Protein AF-A0A7X8UPA0-F1 (afdb_monomer_lite)

Radius of gyration: 20.22 Å; chains: 1; bounding box: 46×46×55 Å

Foldseek 3Di:
DDDPFAFFAQQFPLCVLFNLQAAAPPDAVVLLVQAVLFLVLQWDDDPQATFGFFGSDPPGDTWLLLRLLSLSVDSHSPDDPVNVVVLVCLVRVVVVLCVQADPLQQWGHIPADQDQPDQLTHNQDSGNPRSCVSCVSNVHDDGGHAAAPVSVVVRNNADDPPDDLVVLLCVSPVPFLLSSLQSLLNNLLVCCSHHVDLDDPVNVVSVVSQCVQADPQQLFHRDDPALLSSLLSRQPRPVRSRASNSRGDDDLVSLVSNQVSLLVQQDPQLAGPLNFLSSLLSSLQSLLRSCVVHVPPLVVSLVSLLSNLVSQLAPFADPNAAGATNDPPCPDDDGDHGSSSVSSSSSSVSSSVSSPRDHDNDDD

Sequence (364 aa):
MTCPWTPAPRGGFLQAICPQLEPLTGLDEGFRQWALRFLEDCYVSNKQEATFRESPAAGAPSDARTLYCGLRMLAQLGDSELFRRVKADRAKIGRKINSFYNPQLEVYQGNDNHQPDSMGKWHLHDGYLYLPRALKILDLPSKPIAKGLDKLPRFPWALKKGGSIPAWVKRCTAGNPRSGVKEITQYLALYRMLGGKMWDDHIEKIFGQLIALRDPETGFIGRHDDPGWAMRGHRNNILVITLYEMGIQEPVDEQLKVINSTLALQRPDGLYHDGSMCANMDAIQLLAECTVQTGYLRHDIRKSIERALAAIVEHLAVPAGGVHYEHPSASSGQPETLVTGLGFMMESIRFGKCIGASFTFKRH

Structure (mmCIF, N/CA/C/O backbone):
data_AF-A0A7X8UPA0-F1
#
_entry.id   AF-A0A7X8UPA0-F1
#
loop_
_atom_site.group_PDB
_atom_site.id
_atom_site.type_symbol
_atom_site.label_atom_id
_atom_site.label_alt_id
_atom_site.label_comp_id
_atom_site.label_asym_id
_atom_site.label_entity_id
_atom_site.label_seq_id
_atom_site.pdbx_PDB_ins_code
_atom_site.Cartn_x
_atom_site.Cartn_y
_atom_site.Cartn_z
_atom_site.occupancy
_atom_site.B_iso_or_equiv
_atom_site.auth_seq_id
_atom_site.auth_comp_id
_atom_site.auth_asym_id
_atom_site.auth_atom_id
_atom_site.pdbx_PDB_model_num
ATOM 1 N N . MET A 1 1 ? 5.633 6.014 -28.535 1.00 49.09 1 MET A N 1
ATOM 2 C CA . MET A 1 1 ? 5.215 4.603 -28.417 1.00 49.09 1 MET A CA 1
ATOM 3 C C . MET A 1 1 ? 4.087 4.525 -27.407 1.00 49.09 1 MET A C 1
ATOM 5 O O . MET A 1 1 ? 4.199 5.139 -26.353 1.00 49.09 1 MET A O 1
ATOM 9 N N . THR A 1 2 ? 2.984 3.870 -27.760 1.00 58.88 2 THR A N 1
ATOM 10 C CA . THR A 1 2 ? 1.854 3.591 -26.862 1.00 58.88 2 THR A CA 1
ATOM 11 C C . THR A 1 2 ? 2.160 2.329 -26.056 1.00 58.88 2 THR A C 1
ATOM 13 O O . THR A 1 2 ? 2.698 1.377 -26.614 1.00 58.88 2 THR A O 1
ATOM 16 N N . CYS A 1 3 ? 1.860 2.322 -24.755 1.00 62.75 3 CYS A N 1
ATOM 17 C CA . CYS A 1 3 ? 2.058 1.140 -23.913 1.00 62.75 3 CYS A CA 1
ATOM 18 C C . CYS A 1 3 ? 1.178 -0.016 -24.436 1.00 62.75 3 CYS A C 1
ATOM 20 O O . CYS A 1 3 ? -0.019 0.206 -24.620 1.00 62.75 3 CYS A O 1
ATOM 22 N N . PRO A 1 4 ? 1.724 -1.222 -24.681 1.00 70.12 4 PRO A N 1
ATOM 23 C CA . PRO A 1 4 ? 0.957 -2.348 -25.225 1.00 70.12 4 PRO A CA 1
ATOM 24 C C . PRO A 1 4 ? 0.082 -3.058 -24.176 1.00 70.12 4 PRO A C 1
ATOM 26 O O . PRO A 1 4 ? -0.545 -4.068 -24.480 1.00 70.12 4 PRO A O 1
ATOM 29 N N . TRP A 1 5 ? 0.056 -2.561 -22.937 1.00 82.94 5 TRP A N 1
ATOM 30 C CA . TRP A 1 5 ? -0.678 -3.159 -21.826 1.00 82.94 5 TRP A CA 1
ATOM 31 C C . TRP A 1 5 ? -2.049 -2.521 -21.666 1.00 82.94 5 TRP A C 1
ATOM 33 O O . TRP A 1 5 ? -2.241 -1.341 -21.964 1.00 82.94 5 TRP A O 1
ATOM 43 N N . THR A 1 6 ? -2.995 -3.307 -21.156 1.00 87.75 6 THR A N 1
ATOM 44 C CA . THR A 1 6 ? -4.351 -2.824 -20.904 1.00 87.75 6 THR A CA 1
ATOM 45 C C . THR A 1 6 ? -4.305 -1.658 -19.910 1.00 87.75 6 THR A C 1
ATOM 47 O O . THR A 1 6 ? -3.730 -1.817 -18.826 1.00 87.75 6 THR A O 1
ATOM 50 N N . PRO A 1 7 ? -4.877 -0.489 -20.252 1.00 90.69 7 PRO A N 1
ATOM 51 C CA . PRO A 1 7 ? -4.899 0.659 -19.357 1.00 90.69 7 PRO A CA 1
ATOM 52 C C . PRO A 1 7 ? -5.692 0.384 -18.077 1.00 90.69 7 PRO A C 1
ATOM 54 O O . PRO A 1 7 ? -6.712 -0.302 -18.102 1.00 90.69 7 PRO A O 1
ATOM 57 N N . ALA A 1 8 ? -5.258 0.993 -16.978 1.00 91.50 8 ALA A N 1
ATOM 58 C CA . ALA A 1 8 ? -5.948 0.989 -15.694 1.00 91.50 8 ALA A CA 1
ATOM 59 C C . ALA A 1 8 ? -5.860 2.376 -15.030 1.00 91.50 8 ALA A C 1
ATOM 61 O O . ALA A 1 8 ? -4.939 3.149 -15.327 1.00 91.50 8 ALA A O 1
ATOM 62 N N . PRO A 1 9 ? -6.780 2.726 -14.111 1.00 92.38 9 PRO A N 1
ATOM 63 C CA . PRO A 1 9 ? -6.659 3.950 -13.329 1.00 92.38 9 PRO A CA 1
ATOM 64 C C . PRO A 1 9 ? -5.335 3.985 -12.559 1.00 92.38 9 PRO A C 1
ATOM 66 O O . PRO A 1 9 ? -4.921 2.989 -11.959 1.00 92.38 9 PRO A O 1
ATOM 69 N N . ARG A 1 10 ? -4.673 5.148 -12.526 1.00 89.06 10 ARG A N 1
ATOM 70 C CA . ARG A 1 10 ? -3.486 5.312 -11.678 1.00 89.06 10 ARG A CA 1
ATOM 71 C C . ARG A 1 10 ? -3.863 5.127 -10.212 1.00 89.06 10 ARG A C 1
ATOM 73 O O . ARG A 1 10 ? -4.814 5.741 -9.735 1.00 89.06 10 ARG A O 1
ATOM 80 N N . GLY A 1 11 ? -3.094 4.308 -9.502 1.00 88.50 11 GLY A N 1
ATOM 81 C CA . GLY A 1 11 ? -3.413 3.910 -8.128 1.00 88.50 11 GLY A CA 1
ATOM 82 C C . GLY A 1 11 ? -4.385 2.727 -8.009 1.00 88.50 11 GLY A C 1
ATOM 83 O O . GLY A 1 11 ? -4.675 2.331 -6.883 1.00 88.50 11 GLY A O 1
ATOM 84 N N . GLY A 1 12 ? -4.859 2.164 -9.128 1.00 93.88 12 GLY A N 1
ATOM 85 C CA . GLY A 1 12 ? -5.739 0.992 -9.162 1.00 93.88 12 GLY A CA 1
ATOM 86 C C . GLY A 1 12 ? -7.229 1.310 -9.212 1.00 93.88 12 GLY A C 1
ATOM 87 O O . GLY A 1 12 ? -7.669 2.422 -8.904 1.00 93.88 12 GLY A O 1
ATOM 88 N N . PHE A 1 13 ? -8.031 0.309 -9.569 1.00 95.50 13 PHE A N 1
ATOM 89 C CA . PHE A 1 13 ? -9.485 0.434 -9.635 1.00 95.50 13 PHE A CA 1
ATOM 90 C C . PHE A 1 13 ? -10.098 0.652 -8.252 1.00 95.50 13 PHE A C 1
ATOM 92 O O . PHE A 1 13 ? -11.015 1.461 -8.115 1.00 95.50 13 PHE A O 1
ATOM 99 N N . LEU A 1 14 ? -9.560 0.018 -7.204 1.00 95.75 14 LEU A N 1
ATOM 100 C CA . LEU A 1 14 ? -10.053 0.234 -5.839 1.00 95.75 14 LEU A CA 1
ATOM 101 C C . LEU A 1 14 ? -9.873 1.691 -5.385 1.00 95.75 14 LEU A C 1
ATOM 103 O O . LEU A 1 14 ? -10.710 2.216 -4.655 1.00 95.75 14 LEU A O 1
ATOM 107 N N . GLN A 1 15 ? -8.804 2.365 -5.822 1.00 94.38 15 GLN A N 1
ATOM 108 C CA . GLN A 1 15 ? -8.584 3.788 -5.546 1.00 94.38 15 GLN A CA 1
ATOM 109 C C . GLN A 1 15 ? -9.548 4.692 -6.329 1.00 94.38 15 GLN A C 1
ATOM 111 O O . GLN A 1 15 ? -9.879 5.770 -5.840 1.00 94.38 15 GLN A O 1
ATOM 116 N N . ALA A 1 16 ? -9.996 4.272 -7.515 1.00 94.31 16 ALA A N 1
ATOM 117 C CA . ALA A 1 16 ? -10.992 4.995 -8.303 1.00 94.31 16 ALA A CA 1
ATOM 118 C C . ALA A 1 16 ? -12.421 4.823 -7.753 1.00 94.31 16 ALA A C 1
ATOM 120 O O . ALA A 1 16 ? -13.214 5.755 -7.826 1.00 94.31 16 ALA A O 1
ATOM 121 N N . ILE A 1 17 ? -12.741 3.650 -7.193 1.00 94.69 17 ILE A N 1
ATOM 122 C CA . ILE A 1 17 ? -14.067 3.333 -6.634 1.00 94.69 17 ILE A CA 1
ATOM 123 C C . ILE A 1 17 ? -14.238 3.909 -5.228 1.00 94.69 17 ILE A C 1
ATOM 125 O O . ILE A 1 17 ? -15.267 4.503 -4.919 1.00 94.69 17 ILE A O 1
ATOM 129 N N . CYS A 1 18 ? -13.247 3.706 -4.360 1.00 93.25 18 CYS A N 1
ATOM 130 C CA . CYS A 1 18 ? -13.292 4.154 -2.975 1.00 93.25 18 CYS A CA 1
ATOM 131 C C . CYS A 1 18 ? -11.968 4.838 -2.624 1.00 93.25 18 CYS A C 1
ATOM 133 O O . CYS A 1 18 ? -11.037 4.174 -2.149 1.00 93.25 18 CYS A O 1
ATOM 135 N N . PRO A 1 19 ? -11.838 6.148 -2.892 1.00 92.75 19 PRO A N 1
ATOM 136 C CA . PRO A 1 19 ? -10.576 6.849 -2.741 1.00 92.75 19 PRO A CA 1
ATOM 137 C C . PRO A 1 19 ? -10.033 6.796 -1.314 1.00 92.75 19 PRO A C 1
ATOM 139 O O . PRO A 1 19 ? -10.717 7.101 -0.344 1.00 92.75 19 PRO A O 1
ATOM 142 N N . GLN A 1 20 ? -8.750 6.460 -1.177 1.00 90.38 20 GLN A N 1
ATOM 143 C CA . GLN A 1 20 ? -8.106 6.306 0.128 1.00 90.38 20 GLN A CA 1
ATOM 144 C C . GLN A 1 20 ? -8.124 7.569 1.013 1.00 90.38 20 GLN A C 1
ATOM 146 O O . GLN A 1 20 ? -8.019 7.448 2.232 1.00 90.38 20 GLN A O 1
ATOM 151 N N . LEU A 1 21 ? -8.200 8.763 0.417 1.00 91.25 21 LEU A N 1
ATOM 152 C CA . LEU A 1 21 ? -8.125 10.049 1.124 1.00 91.25 21 LEU A CA 1
ATOM 153 C C . LEU A 1 21 ? -9.499 10.694 1.351 1.00 91.25 21 LEU A C 1
ATOM 155 O O . LEU A 1 21 ? -9.566 11.877 1.673 1.00 91.25 21 LEU A O 1
ATOM 159 N N . GLU A 1 22 ? -10.573 9.933 1.160 1.00 91.00 22 GLU A N 1
ATOM 160 C CA . GLU A 1 22 ? -11.947 10.381 1.363 1.00 91.00 22 GLU A CA 1
ATOM 161 C C . GLU A 1 22 ? -12.602 9.624 2.528 1.00 91.00 22 GLU A C 1
ATOM 163 O O . GLU A 1 22 ? -12.173 8.509 2.854 1.00 91.00 22 GLU A O 1
ATOM 168 N N . PRO A 1 23 ? -13.638 10.206 3.165 1.00 94.38 23 PRO A N 1
ATOM 169 C CA . PRO A 1 23 ? -14.381 9.529 4.217 1.00 94.38 23 PRO A CA 1
ATOM 170 C C . PRO A 1 23 ? -14.976 8.206 3.732 1.00 94.38 23 PRO A C 1
ATOM 172 O O . PRO A 1 23 ? -15.659 8.141 2.709 1.00 94.38 23 PRO A O 1
ATOM 175 N N . LEU A 1 24 ? -14.767 7.146 4.506 1.00 93.00 24 LEU A N 1
ATOM 176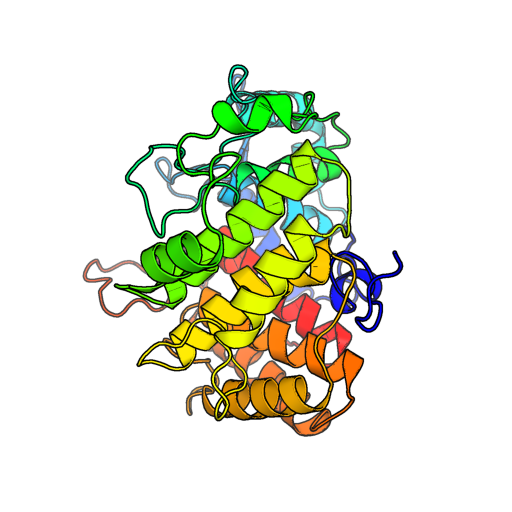 C CA . LEU A 1 24 ? -15.311 5.830 4.219 1.00 93.00 24 LEU A CA 1
ATOM 177 C C . LEU A 1 24 ? -16.759 5.757 4.717 1.00 93.00 24 LEU A C 1
ATOM 179 O O . LEU A 1 24 ? -17.026 5.619 5.912 1.00 93.00 24 LEU A O 1
ATOM 183 N N . THR A 1 25 ? -17.711 5.842 3.792 1.00 88.56 25 THR A N 1
ATOM 184 C CA . THR A 1 25 ? -19.148 5.851 4.105 1.00 88.56 25 THR A CA 1
ATOM 185 C C . THR A 1 25 ? -19.629 4.504 4.647 1.00 88.56 25 THR A C 1
ATOM 187 O O . THR A 1 25 ? -19.085 3.451 4.310 1.00 88.56 25 THR A O 1
ATOM 190 N N . GLY A 1 26 ? -20.645 4.515 5.519 1.00 85.75 26 GLY A N 1
ATOM 191 C CA . GLY A 1 26 ? -21.249 3.296 6.077 1.00 85.75 26 GLY A CA 1
ATOM 192 C C . GLY A 1 26 ? -20.287 2.459 6.926 1.00 85.75 26 GLY A C 1
ATOM 193 O O . GLY A 1 26 ? -20.286 1.232 6.839 1.00 85.75 26 GLY A O 1
ATOM 194 N N . LEU A 1 27 ? -19.345 3.090 7.631 1.00 89.88 27 LEU A N 1
ATOM 195 C CA . LEU A 1 27 ? -18.568 2.413 8.671 1.00 89.88 27 LEU A CA 1
ATOM 196 C C . LEU A 1 27 ? -19.460 2.126 9.884 1.00 89.88 27 LEU A C 1
ATOM 198 O O . LEU A 1 27 ? -20.324 2.932 10.216 1.00 89.88 27 LEU A O 1
ATOM 202 N N . ASP A 1 28 ? -19.227 0.988 10.536 1.00 91.75 28 ASP A N 1
ATOM 203 C CA . ASP A 1 28 ? -19.848 0.672 11.820 1.00 91.75 28 ASP A CA 1
ATOM 204 C C . ASP A 1 28 ? -19.473 1.745 12.858 1.00 91.75 28 ASP A C 1
ATOM 206 O O . ASP A 1 28 ? -18.294 2.078 13.018 1.00 91.75 28 ASP A O 1
ATOM 210 N N . GLU A 1 29 ? -20.465 2.319 13.542 1.00 91.38 29 GLU A N 1
ATOM 211 C CA . GLU A 1 29 ? -20.227 3.429 14.473 1.00 91.38 29 GLU A CA 1
ATOM 212 C C . GLU A 1 29 ? -19.440 2.970 15.711 1.00 91.38 29 GLU A C 1
ATOM 214 O O . GLU A 1 29 ? -18.589 3.706 16.210 1.00 91.38 29 GLU A O 1
ATOM 219 N N . GLY A 1 30 ? -19.638 1.728 16.164 1.00 92.50 30 GLY A N 1
ATOM 220 C CA . GLY A 1 30 ? -18.851 1.135 17.244 1.00 92.50 30 GLY A CA 1
ATOM 221 C C . GLY A 1 30 ? -17.372 1.035 16.873 1.00 92.50 30 GLY A C 1
ATOM 222 O O . GLY A 1 30 ? -16.510 1.451 17.653 1.00 92.50 30 GLY A O 1
ATOM 223 N N . PHE A 1 31 ? -17.075 0.572 15.655 1.00 93.38 31 PHE A N 1
ATOM 224 C CA . PHE A 1 31 ? -15.716 0.572 15.108 1.00 93.38 31 PHE A CA 1
ATOM 225 C C . PHE A 1 31 ? -15.140 1.983 15.002 1.00 93.38 31 PHE A C 1
ATOM 227 O O . PHE A 1 31 ? -14.008 2.217 15.421 1.00 93.38 31 PHE A O 1
ATOM 234 N N . ARG A 1 32 ? -15.913 2.935 14.464 1.00 93.94 32 ARG A N 1
ATOM 235 C CA . ARG A 1 32 ? -15.473 4.324 14.285 1.00 93.94 32 ARG A CA 1
ATOM 236 C C . ARG A 1 32 ? -15.065 4.953 15.615 1.00 93.94 32 ARG A C 1
ATOM 238 O O . ARG A 1 32 ? -13.978 5.520 15.713 1.00 93.94 32 ARG A O 1
ATOM 245 N N . GLN A 1 33 ? -15.898 4.813 16.644 1.00 93.31 33 GLN A N 1
ATOM 246 C CA . GLN A 1 33 ? -15.614 5.326 17.985 1.00 93.31 33 GLN A CA 1
ATOM 247 C C . GLN A 1 33 ? -14.419 4.618 18.629 1.00 93.31 33 GLN A C 1
ATOM 249 O O . GLN A 1 33 ? -13.596 5.254 19.285 1.00 93.31 33 GLN A O 1
ATOM 254 N N . TRP A 1 34 ? -14.294 3.305 18.425 1.00 93.25 34 TRP A N 1
ATOM 255 C CA . TRP A 1 34 ? -13.149 2.537 18.905 1.00 93.25 34 TRP A CA 1
ATOM 256 C C . TRP A 1 34 ? -11.829 2.990 18.258 1.00 93.25 34 TRP A C 1
ATOM 258 O O . TRP A 1 34 ? -10.853 3.232 18.968 1.00 93.25 34 TRP A O 1
ATOM 268 N N . ALA A 1 35 ? -11.817 3.190 16.940 1.00 95.19 35 ALA A N 1
ATOM 269 C CA . ALA A 1 35 ? -10.656 3.678 16.203 1.00 95.19 35 ALA A CA 1
ATOM 270 C C . ALA A 1 35 ? -10.276 5.116 16.600 1.00 95.19 35 ALA A C 1
ATOM 272 O O . ALA A 1 35 ? -9.100 5.398 16.821 1.00 95.19 35 ALA A O 1
ATOM 273 N N . LEU A 1 36 ? -11.257 6.019 16.731 1.00 95.94 36 LEU A N 1
ATOM 274 C CA . LEU A 1 36 ? -11.014 7.411 17.124 1.00 95.94 36 LEU A CA 1
ATOM 275 C C . LEU A 1 36 ? -10.400 7.522 18.521 1.00 95.94 36 LEU A C 1
ATOM 277 O O . LEU A 1 36 ? -9.437 8.264 18.680 1.00 95.94 36 LEU A O 1
ATOM 281 N N . ARG A 1 37 ? -10.904 6.768 19.508 1.00 95.12 37 ARG A N 1
ATOM 282 C CA . ARG A 1 37 ? -10.319 6.750 20.861 1.00 95.12 37 ARG A CA 1
ATOM 283 C C . ARG A 1 37 ? -8.865 6.294 20.846 1.00 95.12 37 ARG A C 1
ATOM 285 O O . ARG A 1 37 ? -8.016 6.936 21.444 1.00 95.12 37 ARG A O 1
ATOM 292 N N . PHE A 1 38 ? -8.559 5.238 20.099 1.00 95.38 38 PHE A N 1
ATOM 293 C CA . PHE A 1 38 ? -7.180 4.774 19.990 1.00 95.38 38 PHE A CA 1
ATOM 294 C C . PHE A 1 38 ? -6.252 5.819 19.354 1.00 95.38 38 PHE A C 1
ATOM 296 O O . PHE A 1 38 ? -5.133 6.036 19.817 1.00 95.38 38 PHE A O 1
ATOM 303 N N . LEU A 1 39 ? -6.716 6.483 18.291 1.00 96.25 39 LEU A N 1
ATOM 304 C CA . LEU A 1 39 ? -5.957 7.549 17.639 1.00 96.25 39 LEU A CA 1
ATOM 305 C C . LEU A 1 39 ? -5.772 8.767 18.543 1.00 96.25 39 LEU A C 1
ATOM 307 O O . LEU A 1 39 ? -4.718 9.393 18.471 1.00 96.25 39 LEU A O 1
ATOM 311 N N . GLU A 1 40 ? -6.759 9.085 19.381 1.00 96.44 40 GLU A N 1
ATOM 312 C CA . GLU A 1 40 ? -6.680 10.134 20.400 1.00 96.44 40 GLU A CA 1
ATOM 313 C C . GLU A 1 40 ? -5.533 9.850 21.376 1.00 96.44 40 GLU A C 1
ATOM 315 O O . GLU A 1 40 ? -4.659 10.694 21.553 1.00 96.44 40 GLU A O 1
ATOM 320 N N . ASP A 1 41 ? -5.469 8.630 21.915 1.00 94.88 41 ASP A N 1
ATOM 321 C CA . ASP A 1 41 ? -4.431 8.216 22.869 1.00 94.88 41 ASP A CA 1
ATOM 322 C C . ASP A 1 41 ? -3.023 8.184 22.239 1.00 94.88 41 ASP A C 1
ATOM 324 O O . ASP A 1 41 ? -1.998 8.409 22.899 1.00 94.88 41 ASP A O 1
ATOM 328 N N . CYS A 1 42 ? -2.953 7.911 20.935 1.00 95.44 42 CYS A N 1
ATOM 329 C CA . CYS A 1 42 ? -1.704 7.888 20.176 1.00 95.44 42 CYS A CA 1
ATOM 330 C C . CYS A 1 42 ? -1.270 9.276 19.682 1.00 95.44 42 CYS A C 1
ATOM 332 O O . CYS A 1 42 ? -0.088 9.466 19.367 1.00 95.44 42 CYS A O 1
ATOM 334 N N . TYR A 1 43 ? -2.189 10.241 19.595 1.00 97.31 43 TYR A N 1
ATOM 335 C CA . TYR A 1 43 ? -1.892 11.586 19.125 1.00 97.31 43 TYR A CA 1
ATOM 336 C C . TYR A 1 43 ? -1.188 12.398 20.211 1.00 97.31 43 TYR A C 1
ATOM 338 O O . TYR A 1 43 ? -1.633 12.498 21.350 1.00 97.31 43 TYR A O 1
ATOM 346 N N . VAL A 1 44 ? -0.074 13.019 19.841 1.00 95.25 44 VAL A N 1
ATOM 347 C CA . VAL A 1 44 ? 0.683 13.910 20.716 1.00 95.25 44 VAL A CA 1
ATOM 348 C C . VAL A 1 44 ? 0.750 15.267 20.053 1.00 95.25 44 VAL A C 1
ATOM 350 O O . VAL A 1 44 ? 1.173 15.377 18.904 1.00 95.25 44 VAL A O 1
ATOM 353 N N . SER A 1 45 ? 0.383 16.307 20.797 1.00 95.56 45 SER A N 1
ATOM 354 C CA . SER A 1 45 ? 0.600 17.696 20.405 1.00 95.56 45 SER A CA 1
ATOM 355 C C . SER A 1 45 ? 1.117 18.489 21.593 1.00 95.56 45 SER A C 1
ATOM 357 O O . SER A 1 45 ? 0.488 18.553 22.647 1.00 95.56 45 SER A O 1
ATOM 359 N N . ASN A 1 46 ? 2.286 19.096 21.425 1.00 92.00 46 ASN A N 1
ATOM 360 C CA . ASN A 1 46 ? 2.890 19.984 22.406 1.00 92.00 46 ASN A CA 1
ATOM 361 C C . ASN A 1 46 ? 3.389 21.269 21.715 1.00 92.00 46 ASN A C 1
ATOM 363 O O . ASN A 1 46 ? 3.040 21.567 20.566 1.00 92.00 46 ASN A O 1
ATOM 367 N N . LYS A 1 47 ? 4.163 22.094 22.432 1.00 87.00 47 LYS A N 1
ATOM 368 C CA . LYS A 1 47 ? 4.682 23.361 21.886 1.00 87.00 47 LYS A CA 1
ATOM 369 C C . LYS A 1 47 ? 5.651 23.152 20.714 1.00 87.00 47 LYS A C 1
ATOM 371 O O . LYS A 1 47 ? 5.726 24.013 19.841 1.00 87.00 47 LYS A O 1
ATOM 376 N N . GLN A 1 48 ? 6.387 22.044 20.696 1.00 85.38 48 GLN A N 1
ATOM 377 C CA . GLN A 1 48 ? 7.488 21.788 19.766 1.00 85.38 48 GLN A CA 1
ATOM 378 C C . GLN A 1 48 ? 7.051 20.914 18.583 1.00 85.38 48 GLN A C 1
ATOM 380 O O . GLN A 1 48 ? 7.389 21.220 17.436 1.00 85.38 48 GLN A O 1
ATOM 385 N N . GLU A 1 49 ? 6.241 19.886 18.835 1.00 90.75 49 GLU A N 1
ATOM 386 C CA . GLU A 1 49 ? 5.854 18.881 17.846 1.00 90.75 49 GLU A CA 1
ATOM 387 C C . GLU A 1 49 ? 4.371 18.499 17.916 1.00 90.75 49 GLU A C 1
ATOM 389 O O . GLU A 1 49 ? 3.698 18.689 18.929 1.00 90.75 49 GLU A O 1
ATOM 394 N N . ALA A 1 50 ? 3.872 17.960 16.802 1.00 96.06 50 ALA A N 1
ATOM 395 C CA . ALA A 1 50 ? 2.601 17.254 16.738 1.00 96.06 50 ALA A CA 1
ATOM 396 C C . ALA A 1 50 ? 2.750 16.023 15.838 1.00 96.06 50 ALA A C 1
ATOM 398 O O . ALA A 1 50 ? 3.335 16.121 14.752 1.00 96.06 50 ALA A O 1
ATOM 399 N N . THR A 1 51 ? 2.289 14.860 16.297 1.00 95.56 51 THR A N 1
ATOM 400 C CA . THR A 1 51 ? 2.505 13.581 15.609 1.00 95.56 51 THR A CA 1
ATOM 401 C C . THR A 1 51 ? 1.633 12.450 16.166 1.00 95.56 51 THR A C 1
ATOM 403 O O . THR A 1 51 ? 0.941 12.628 17.162 1.00 95.56 51 THR A O 1
ATOM 406 N N . PHE A 1 52 ? 1.700 11.277 15.534 1.00 95.69 52 PHE A N 1
ATOM 407 C CA . PHE A 1 52 ? 1.154 10.028 16.066 1.00 95.69 52 PHE A CA 1
ATOM 408 C C . PHE A 1 52 ? 2.293 9.136 16.538 1.00 95.69 52 PHE A C 1
ATOM 410 O O . PHE A 1 52 ? 3.286 8.973 15.824 1.00 95.69 52 PHE A O 1
ATOM 417 N N . ARG A 1 53 ? 2.144 8.559 17.725 1.00 93.88 53 ARG A N 1
ATOM 418 C CA . ARG A 1 53 ? 2.963 7.441 18.193 1.00 93.88 53 ARG A CA 1
ATOM 419 C C . ARG A 1 53 ? 2.355 6.129 17.720 1.00 93.88 53 ARG A C 1
ATOM 421 O O . ARG A 1 53 ? 1.158 6.067 17.464 1.00 93.88 53 ARG A O 1
ATOM 428 N N . GLU A 1 54 ? 3.172 5.090 17.611 1.00 90.81 54 GLU A N 1
ATOM 429 C CA . GLU A 1 54 ? 2.705 3.779 17.161 1.00 90.81 54 GLU A CA 1
ATOM 430 C C . GLU A 1 54 ? 1.755 3.129 18.175 1.00 90.81 54 GLU A C 1
ATOM 432 O O . GLU A 1 54 ? 0.852 2.401 17.777 1.00 90.81 54 GLU A O 1
ATOM 437 N N . SER A 1 55 ? 1.916 3.460 19.459 1.00 90.88 55 SER A N 1
ATOM 438 C CA . SER A 1 55 ? 1.026 3.075 20.552 1.00 90.88 55 SER A CA 1
ATOM 439 C C . SER A 1 55 ? 0.883 4.219 21.576 1.00 90.88 55 SER A C 1
ATOM 441 O O . SER A 1 55 ? 1.653 5.187 21.534 1.00 90.88 55 SER A O 1
ATOM 443 N N . PRO A 1 56 ? -0.052 4.128 22.543 1.00 90.56 56 PRO A N 1
ATOM 444 C CA . PRO A 1 56 ? -0.223 5.139 23.594 1.00 90.56 56 PRO A CA 1
ATOM 445 C C . PRO A 1 56 ? 0.973 5.292 24.552 1.00 90.56 56 PRO A C 1
ATOM 447 O O . PRO A 1 56 ? 1.040 6.261 25.318 1.00 90.56 56 PRO A O 1
ATOM 450 N N . ALA A 1 57 ? 1.932 4.359 24.538 1.00 88.56 57 ALA A N 1
ATOM 451 C CA . ALA A 1 57 ? 3.078 4.378 25.444 1.00 88.56 57 ALA A CA 1
ATOM 452 C C . ALA A 1 57 ? 3.984 5.603 25.205 1.00 88.56 57 ALA A C 1
ATOM 454 O O . ALA A 1 57 ? 4.255 5.992 24.068 1.00 88.56 57 ALA A O 1
ATOM 455 N N . ALA A 1 58 ? 4.476 6.231 26.282 1.00 84.50 58 ALA A N 1
ATOM 456 C CA . ALA A 1 58 ? 5.268 7.473 26.237 1.00 84.50 58 ALA A CA 1
ATOM 457 C C . ALA A 1 58 ? 6.481 7.415 25.286 1.00 84.50 58 ALA A C 1
ATOM 459 O O . ALA A 1 58 ? 6.777 8.402 24.622 1.00 84.50 58 ALA A O 1
ATOM 460 N N . GLY A 1 59 ? 7.143 6.258 25.189 1.00 84.88 59 GLY A N 1
ATOM 461 C CA . GLY A 1 59 ? 8.316 6.038 24.335 1.00 84.88 59 GLY A CA 1
ATOM 462 C C . GLY A 1 59 ? 8.036 5.323 23.011 1.00 84.88 59 GLY A C 1
ATOM 463 O O . GLY A 1 59 ? 8.984 4.892 22.361 1.00 84.88 59 GLY A O 1
ATOM 464 N N . ALA A 1 60 ? 6.770 5.138 22.625 1.00 87.31 60 ALA A N 1
ATOM 465 C CA . ALA A 1 60 ? 6.444 4.447 21.383 1.00 87.31 60 ALA A CA 1
ATOM 466 C C . ALA A 1 60 ? 6.981 5.214 20.157 1.00 87.31 60 ALA A C 1
ATOM 468 O O . ALA A 1 60 ? 6.922 6.450 20.131 1.00 87.31 60 ALA A O 1
ATOM 469 N N . PRO A 1 61 ? 7.502 4.503 19.138 1.00 88.56 61 PRO A N 1
ATOM 470 C CA . PRO A 1 61 ? 8.106 5.134 17.973 1.00 88.56 61 PRO A CA 1
ATOM 471 C C . PRO A 1 61 ? 7.088 5.983 17.208 1.00 88.56 61 PRO A C 1
ATOM 473 O O . PRO A 1 61 ? 5.881 5.758 17.259 1.00 88.56 61 PRO A O 1
ATOM 476 N N . SER A 1 62 ? 7.590 6.983 16.490 1.00 89.38 62 SER A N 1
ATOM 477 C CA . SER A 1 62 ? 6.774 7.900 15.699 1.00 89.38 62 SER A CA 1
ATOM 478 C C . SER A 1 62 ? 7.489 8.222 14.392 1.00 89.38 62 SER A C 1
ATOM 480 O O . SER A 1 62 ? 8.170 9.249 14.264 1.00 89.38 62 SER A O 1
ATOM 482 N N . ASP A 1 63 ? 7.366 7.300 13.439 1.00 90.25 63 ASP A N 1
ATOM 483 C CA . ASP A 1 63 ? 8.026 7.375 12.141 1.00 90.25 63 ASP A CA 1
ATOM 484 C C . ASP A 1 63 ? 7.103 7.923 11.033 1.00 90.25 63 ASP A C 1
ATOM 486 O O . ASP A 1 63 ? 5.951 8.316 11.256 1.00 90.25 63 ASP A O 1
ATOM 490 N N . ALA A 1 64 ? 7.640 7.997 9.813 1.00 91.62 64 ALA A N 1
ATOM 491 C CA . ALA A 1 64 ? 6.923 8.481 8.637 1.00 91.62 64 ALA A CA 1
ATOM 492 C C . ALA A 1 64 ? 5.663 7.656 8.314 1.00 91.62 64 ALA A C 1
ATOM 494 O O . ALA A 1 64 ? 4.655 8.214 7.869 1.00 91.62 64 ALA A O 1
ATOM 495 N N . ARG A 1 65 ? 5.710 6.338 8.537 1.00 90.94 65 ARG A N 1
ATOM 496 C CA . ARG A 1 65 ? 4.603 5.422 8.267 1.00 90.94 65 ARG A CA 1
ATOM 497 C C . ARG A 1 65 ? 3.510 5.578 9.312 1.00 90.94 65 ARG A C 1
ATOM 499 O O . ARG A 1 65 ? 2.361 5.762 8.919 1.00 90.94 65 ARG A O 1
ATOM 506 N N . THR A 1 66 ? 3.854 5.571 10.600 1.00 92.88 66 THR A N 1
ATOM 507 C CA . THR A 1 66 ? 2.915 5.813 11.706 1.00 92.88 66 THR A CA 1
ATOM 508 C C . THR A 1 66 ? 2.149 7.113 11.484 1.00 92.88 66 THR A C 1
ATOM 510 O O . THR A 1 66 ? 0.916 7.138 11.518 1.00 92.88 66 THR A O 1
ATOM 513 N N . LEU A 1 67 ? 2.878 8.193 11.175 1.00 95.00 67 LEU A N 1
ATOM 514 C CA . LEU A 1 67 ? 2.293 9.504 10.917 1.00 95.00 67 LEU A CA 1
ATOM 515 C C . LEU A 1 67 ? 1.301 9.467 9.747 1.00 95.00 67 LEU A C 1
ATOM 517 O O . LEU A 1 67 ? 0.179 9.959 9.871 1.00 95.00 67 LEU A O 1
ATOM 521 N N . TYR A 1 68 ? 1.699 8.884 8.616 1.00 95.44 68 TYR A N 1
ATOM 522 C CA . TYR A 1 68 ? 0.824 8.770 7.453 1.00 95.44 68 TYR A CA 1
ATOM 523 C C . TYR A 1 68 ? -0.409 7.903 7.734 1.00 95.44 68 TYR A C 1
ATOM 525 O O . TYR A 1 68 ? -1.517 8.306 7.381 1.00 95.44 68 TYR A O 1
ATOM 533 N N . CYS A 1 69 ? -0.245 6.755 8.397 1.00 95.06 69 CYS A N 1
ATOM 534 C CA . CYS A 1 69 ? -1.353 5.883 8.779 1.00 95.06 69 CYS A CA 1
ATOM 535 C C . CYS A 1 69 ? -2.363 6.626 9.662 1.00 95.06 69 CYS A C 1
ATOM 537 O O . CYS A 1 69 ? -3.549 6.604 9.338 1.00 95.06 69 CYS A O 1
ATOM 539 N N . GLY A 1 70 ? -1.909 7.344 10.696 1.00 96.50 70 GLY A N 1
ATOM 540 C CA . GLY A 1 70 ? -2.766 8.173 11.554 1.00 96.50 70 GLY A CA 1
ATOM 541 C C . GLY A 1 70 ? -3.560 9.220 10.768 1.00 96.50 70 GLY A C 1
ATOM 542 O O . GLY A 1 70 ? -4.788 9.266 10.842 1.00 96.50 70 GLY A O 1
ATOM 543 N N . LEU A 1 71 ? -2.875 10.012 9.937 1.00 97.06 71 LEU A N 1
ATOM 544 C CA . LEU A 1 71 ? -3.507 11.048 9.109 1.00 97.06 71 LEU A CA 1
ATOM 545 C C . LEU A 1 71 ? -4.529 10.475 8.125 1.00 97.06 71 LEU A C 1
ATOM 547 O O . LEU A 1 71 ? -5.621 11.018 7.962 1.00 97.06 71 LEU A O 1
ATOM 551 N N . ARG A 1 72 ? -4.177 9.377 7.457 1.00 96.06 72 ARG A N 1
ATOM 552 C CA . ARG A 1 72 ? -5.047 8.735 6.476 1.00 96.06 72 ARG A CA 1
ATOM 553 C C . ARG A 1 72 ? -6.277 8.124 7.140 1.00 96.06 72 ARG A C 1
ATOM 555 O O . ARG A 1 72 ? -7.370 8.260 6.602 1.00 96.06 72 ARG A O 1
ATOM 562 N N . MET A 1 73 ? -6.118 7.482 8.297 1.00 96.62 73 MET A N 1
ATOM 563 C CA . MET A 1 73 ? -7.259 6.966 9.054 1.00 96.62 73 MET A CA 1
ATOM 564 C C . MET A 1 73 ? -8.213 8.088 9.447 1.00 96.62 73 MET A C 1
ATOM 566 O O . MET A 1 73 ? -9.411 7.935 9.259 1.00 96.62 73 MET A O 1
ATOM 570 N N . LEU A 1 74 ? -7.711 9.240 9.901 1.00 97.25 74 LEU A N 1
ATOM 571 C CA . LEU A 1 74 ? -8.572 10.390 10.191 1.00 97.25 74 LEU A CA 1
ATOM 572 C C . LEU A 1 74 ? -9.313 10.906 8.955 1.00 97.25 74 LEU A C 1
ATOM 574 O O . LEU A 1 74 ? -10.500 11.206 9.051 1.00 97.25 74 LEU A O 1
ATOM 578 N N . ALA A 1 75 ? -8.662 10.938 7.789 1.00 95.75 75 ALA A N 1
ATOM 579 C CA . ALA A 1 75 ? -9.343 11.269 6.538 1.00 95.75 75 ALA A CA 1
ATOM 580 C C . ALA A 1 75 ? -10.489 10.283 6.226 1.00 95.75 75 ALA A C 1
ATOM 582 O O . ALA A 1 75 ? -11.575 10.708 5.836 1.00 95.75 75 ALA A O 1
ATOM 583 N N . GLN A 1 76 ? -10.278 8.984 6.465 1.00 95.75 76 GLN A N 1
ATOM 584 C CA . GLN A 1 76 ? -11.276 7.929 6.242 1.00 95.75 76 GLN A CA 1
ATOM 585 C C . GLN A 1 76 ? -12.380 7.883 7.310 1.00 95.75 76 GLN A C 1
ATOM 587 O O . GLN A 1 76 ? -13.521 7.562 6.992 1.00 95.75 76 GLN A O 1
ATOM 592 N N . LEU A 1 77 ? -12.079 8.210 8.568 1.00 95.56 77 LEU A N 1
ATOM 593 C CA . LEU A 1 77 ? -13.065 8.313 9.657 1.00 95.56 77 LEU A CA 1
ATOM 594 C C . LEU A 1 77 ? -13.950 9.565 9.523 1.00 95.56 77 LEU A C 1
ATOM 596 O O . LEU A 1 77 ? -14.966 9.685 10.219 1.00 95.56 77 LEU A O 1
ATOM 600 N N . GLY A 1 78 ? -13.575 10.469 8.615 1.00 92.88 78 GLY A N 1
ATOM 601 C CA . GLY A 1 78 ? -14.296 11.686 8.292 1.00 92.88 78 GLY A CA 1
ATOM 602 C C . GLY A 1 78 ? -14.109 12.785 9.332 1.00 92.88 78 GLY A C 1
ATOM 603 O O . GLY A 1 78 ? -13.181 12.780 10.144 1.00 92.88 78 GLY A O 1
ATOM 604 N N . ASP A 1 79 ? -15.007 13.766 9.287 1.00 91.69 79 ASP A N 1
ATOM 605 C CA . ASP A 1 79 ? -14.952 14.903 10.198 1.00 91.69 79 ASP A CA 1
ATOM 606 C C . ASP A 1 79 ? -15.131 14.446 11.657 1.00 91.69 79 ASP A C 1
ATOM 608 O O . ASP A 1 79 ? -16.080 13.741 12.014 1.00 91.69 79 ASP A O 1
ATOM 612 N N . SER A 1 80 ? -14.165 14.822 12.491 1.00 95.62 80 SER A N 1
ATOM 613 C CA . SER A 1 80 ? -14.072 14.484 13.909 1.00 95.62 80 SER A CA 1
ATOM 614 C C . SER A 1 80 ? -13.311 15.584 14.640 1.00 95.62 80 SER A C 1
ATOM 616 O O . SER A 1 80 ? -12.492 16.292 14.049 1.00 95.62 80 SER A O 1
ATOM 618 N N . GLU A 1 81 ? -13.550 15.726 15.942 1.00 97.19 81 GLU A N 1
ATOM 619 C 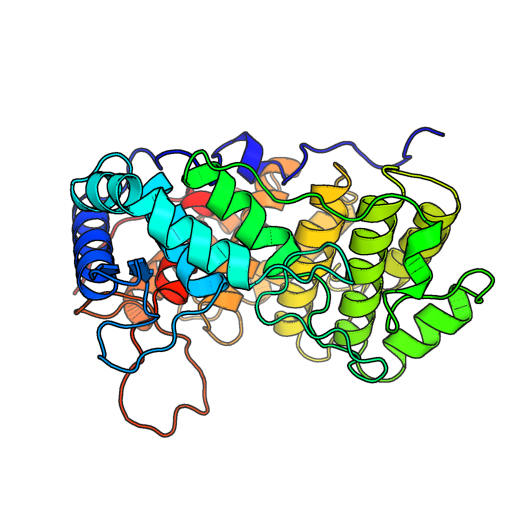CA . GLU A 1 81 ? -12.837 16.711 16.761 1.00 97.19 81 GLU A CA 1
ATOM 620 C C . GLU A 1 81 ? -11.316 16.508 16.702 1.00 97.19 81 GLU A C 1
ATOM 622 O O . GLU A 1 81 ? -10.570 17.461 16.460 1.00 97.19 81 GLU A O 1
ATOM 627 N N . LEU A 1 82 ? -10.858 15.256 16.820 1.00 97.38 82 LEU A N 1
ATOM 628 C CA . LEU A 1 82 ? -9.450 14.898 16.672 1.00 97.38 82 LEU A CA 1
ATOM 629 C C . LEU A 1 82 ? -8.890 15.358 15.322 1.00 97.38 82 LEU A C 1
ATOM 631 O O . LEU A 1 82 ? -7.844 16.007 15.291 1.00 97.38 82 LEU A O 1
ATOM 635 N N . PHE A 1 83 ? -9.591 15.107 14.210 1.00 97.56 83 PHE A N 1
ATOM 636 C CA . PHE A 1 83 ? -9.083 15.509 12.900 1.00 97.56 83 PHE A CA 1
ATOM 637 C C . PHE A 1 83 ? -8.989 17.032 12.744 1.00 97.56 83 PHE A C 1
ATOM 639 O O . PHE A 1 83 ? -8.003 17.533 12.200 1.00 97.56 83 PHE A O 1
ATOM 646 N N . ARG A 1 84 ? -9.945 17.792 13.294 1.00 97.75 84 ARG A N 1
ATOM 647 C CA . ARG A 1 84 ? -9.876 19.263 13.308 1.00 97.75 84 ARG A CA 1
ATOM 648 C C . ARG A 1 84 ? -8.679 19.773 14.113 1.00 97.75 84 ARG A C 1
ATOM 650 O O . ARG A 1 84 ? -7.986 20.677 13.648 1.00 97.75 84 ARG A O 1
ATOM 657 N N . ARG A 1 85 ? -8.379 19.172 15.272 1.00 97.31 85 ARG A N 1
ATOM 658 C CA . ARG A 1 85 ? -7.190 19.524 16.077 1.00 97.31 85 ARG A CA 1
ATOM 659 C C . ARG A 1 85 ? -5.888 19.187 15.344 1.00 97.31 85 ARG A C 1
ATOM 661 O O . ARG A 1 85 ? -5.001 20.030 15.256 1.00 97.31 85 ARG A O 1
ATOM 668 N N . VAL A 1 86 ? -5.812 18.017 14.713 1.00 97.56 86 VAL A N 1
ATOM 669 C CA . VAL A 1 86 ? -4.676 17.613 13.864 1.00 97.56 86 VAL A CA 1
ATOM 670 C C . VAL A 1 86 ? -4.467 18.592 12.703 1.00 97.56 86 VAL A C 1
ATOM 672 O O . VAL A 1 86 ? -3.340 19.003 12.425 1.00 97.56 86 VAL A O 1
ATOM 675 N N . LYS A 1 87 ? -5.547 19.028 12.044 1.00 97.00 87 LYS A N 1
ATOM 676 C CA . LYS A 1 87 ? -5.498 20.056 10.993 1.00 97.00 87 LYS A CA 1
ATOM 677 C C . LYS A 1 87 ? -5.046 21.416 11.532 1.00 97.00 87 LYS A C 1
ATOM 679 O O . LYS A 1 87 ? -4.289 22.101 10.845 1.00 97.00 87 LYS A O 1
ATOM 684 N N . ALA A 1 88 ? -5.445 21.800 12.745 1.00 97.06 88 ALA A N 1
ATOM 685 C CA . ALA A 1 88 ? -4.944 23.013 13.395 1.00 97.06 88 ALA A CA 1
ATOM 686 C C . ALA A 1 88 ? -3.427 22.934 13.664 1.00 97.06 88 ALA A C 1
ATOM 688 O O . ALA A 1 88 ? -2.709 23.921 13.499 1.00 97.06 88 ALA A O 1
ATOM 689 N N . ASP A 1 89 ? -2.912 21.740 13.962 1.00 97.69 89 ASP A N 1
ATOM 690 C CA . ASP A 1 89 ? -1.486 21.466 14.158 1.00 97.69 89 ASP A CA 1
ATOM 691 C C . ASP A 1 89 ? -0.692 21.233 12.855 1.00 97.69 89 ASP A C 1
ATOM 693 O O . ASP A 1 89 ? 0.516 20.970 12.908 1.00 97.69 89 ASP A O 1
ATOM 697 N N . ARG A 1 90 ? -1.306 21.381 11.668 1.00 96.94 90 ARG A N 1
ATOM 698 C CA . ARG A 1 90 ? -0.677 21.053 10.369 1.00 96.94 90 ARG A CA 1
ATOM 699 C C . ARG A 1 90 ? 0.708 21.666 10.169 1.00 96.94 90 ARG A C 1
ATOM 701 O O . ARG A 1 90 ? 1.575 21.025 9.591 1.00 96.94 90 ARG A O 1
ATOM 708 N N . ALA A 1 91 ? 0.963 22.874 10.677 1.00 95.94 91 ALA A N 1
ATOM 709 C CA . ALA A 1 91 ? 2.275 23.511 10.563 1.00 95.94 91 ALA A CA 1
ATOM 710 C C . ALA A 1 91 ? 3.370 22.764 11.351 1.00 95.94 91 ALA A C 1
ATOM 712 O O . ALA A 1 91 ? 4.501 22.657 10.877 1.00 95.94 91 ALA A O 1
ATOM 713 N N . LYS A 1 92 ? 3.048 22.225 12.536 1.00 96.62 92 LYS A N 1
ATOM 714 C CA . LYS A 1 92 ? 3.972 21.405 13.340 1.00 96.62 92 LYS A CA 1
ATOM 715 C C . LYS A 1 92 ? 4.229 20.068 12.650 1.00 96.62 92 LYS A C 1
ATOM 717 O O . LYS A 1 92 ? 5.382 19.683 12.468 1.00 96.62 92 LYS A O 1
ATOM 722 N N . ILE A 1 93 ? 3.160 19.420 12.188 1.00 97.12 93 ILE A N 1
ATOM 723 C CA . ILE A 1 93 ? 3.241 18.141 11.476 1.00 97.12 93 ILE A CA 1
ATOM 724 C C . ILE A 1 93 ? 4.043 18.300 10.176 1.00 97.12 93 ILE A C 1
ATOM 726 O O . ILE A 1 93 ? 4.923 17.498 9.883 1.00 97.12 93 ILE A O 1
ATOM 730 N N . GLY A 1 94 ? 3.815 19.382 9.430 1.00 96.00 94 GLY A N 1
ATOM 731 C CA . GLY A 1 94 ? 4.550 19.708 8.211 1.00 96.00 94 GLY A CA 1
ATOM 732 C C . GLY A 1 94 ? 6.049 19.902 8.440 1.00 96.00 94 GLY A C 1
ATOM 733 O O . GLY A 1 94 ? 6.847 19.467 7.612 1.00 96.00 94 GLY A O 1
ATOM 734 N N . ARG A 1 95 ? 6.465 20.494 9.571 1.00 95.12 95 ARG A N 1
ATOM 735 C CA . ARG A 1 95 ? 7.891 20.565 9.943 1.00 95.12 95 ARG A CA 1
ATOM 736 C C . ARG A 1 95 ? 8.485 19.179 10.171 1.00 95.12 95 ARG A C 1
ATOM 738 O O . ARG A 1 95 ? 9.569 18.921 9.658 1.00 95.12 95 ARG A O 1
ATOM 745 N N . LYS A 1 96 ? 7.760 18.289 10.856 1.00 94.62 96 LYS A N 1
ATOM 746 C CA . LYS A 1 96 ? 8.175 16.891 11.041 1.00 94.62 96 LYS A CA 1
ATOM 747 C C . LYS A 1 96 ? 8.251 16.136 9.712 1.00 94.62 96 LYS A C 1
ATOM 749 O O . LYS A 1 96 ? 9.241 15.475 9.445 1.00 94.62 96 LYS A O 1
ATOM 754 N N . ILE A 1 97 ? 7.269 16.281 8.820 1.00 95.31 97 ILE A N 1
ATOM 755 C CA . ILE A 1 97 ? 7.350 15.667 7.482 1.00 95.31 97 ILE A CA 1
ATOM 756 C C . ILE A 1 97 ? 8.580 16.188 6.722 1.00 95.31 97 ILE A C 1
ATOM 758 O O . ILE A 1 97 ? 9.312 15.427 6.095 1.00 95.31 97 ILE A O 1
ATOM 762 N N . ASN A 1 98 ? 8.844 17.490 6.809 1.00 94.62 98 ASN A N 1
ATOM 763 C CA . ASN A 1 98 ? 9.978 18.113 6.139 1.00 94.62 98 ASN A CA 1
ATOM 764 C C . ASN A 1 98 ? 11.343 17.762 6.743 1.00 94.62 98 ASN A C 1
ATOM 766 O O . ASN A 1 98 ? 12.334 17.937 6.035 1.00 94.62 98 ASN A O 1
ATOM 770 N N . SER A 1 99 ? 11.427 17.250 7.977 1.00 93.69 99 SER A N 1
ATOM 771 C CA . SER A 1 99 ? 12.694 16.744 8.526 1.00 93.69 99 SER A CA 1
ATOM 772 C C . SER A 1 99 ? 13.123 15.418 7.894 1.00 93.69 99 SER A C 1
ATOM 774 O O . SER A 1 99 ? 14.300 15.089 7.944 1.00 93.69 99 SER A O 1
ATOM 776 N N . PHE A 1 100 ? 12.202 14.690 7.253 1.00 94.00 100 PHE A N 1
ATOM 777 C CA . PHE A 1 100 ? 12.516 13.505 6.446 1.00 94.00 100 PHE A CA 1
ATOM 778 C C . PHE A 1 100 ? 13.037 13.853 5.045 1.00 94.00 100 PHE A C 1
ATOM 780 O O . PHE A 1 100 ? 13.362 12.965 4.265 1.00 94.00 100 PHE A O 1
ATOM 787 N N . TYR A 1 101 ? 13.071 15.128 4.653 1.00 94.88 101 TYR A N 1
ATOM 788 C CA . TYR A 1 101 ? 13.522 15.499 3.317 1.00 94.88 101 TYR A CA 1
ATOM 789 C C . TYR A 1 101 ? 15.047 15.501 3.221 1.00 94.88 101 TYR A C 1
ATOM 791 O O . TYR A 1 101 ? 15.716 16.250 3.932 1.00 94.88 101 TYR A O 1
ATOM 799 N N . ASN A 1 102 ? 15.591 14.733 2.280 1.00 93.69 102 ASN A N 1
ATOM 800 C CA . ASN A 1 102 ? 17.008 14.743 1.958 1.00 93.69 102 ASN A CA 1
ATOM 801 C C . ASN A 1 102 ? 17.291 15.757 0.838 1.00 93.69 102 ASN A C 1
ATOM 803 O O . ASN A 1 102 ? 16.926 15.514 -0.316 1.00 93.69 102 ASN A O 1
ATOM 807 N N . PRO A 1 103 ? 17.970 16.880 1.135 1.00 93.00 103 PRO A N 1
ATOM 808 C CA . PRO A 1 103 ? 18.233 17.916 0.141 1.00 93.00 103 PRO A CA 1
ATOM 809 C C . PRO A 1 103 ? 19.260 17.510 -0.922 1.00 93.00 103 PRO A C 1
ATOM 811 O O . PRO A 1 103 ? 19.231 18.070 -2.012 1.00 93.00 103 PRO A O 1
ATOM 814 N N . GLN A 1 104 ? 20.145 16.548 -0.644 1.00 92.62 104 GLN A N 1
ATOM 815 C CA . GLN A 1 104 ? 21.145 16.089 -1.616 1.00 92.62 104 GLN A CA 1
ATOM 816 C C . GLN A 1 104 ? 20.503 15.215 -2.699 1.00 92.62 104 GLN A C 1
ATOM 818 O O . GLN A 1 104 ? 20.799 15.357 -3.889 1.00 92.62 104 GLN A O 1
ATOM 823 N N . LEU A 1 105 ? 19.601 14.321 -2.286 1.00 92.44 105 LEU A N 1
ATOM 824 C CA . LEU A 1 105 ? 18.866 13.451 -3.203 1.00 92.44 105 LEU A CA 1
ATOM 825 C C . LEU A 1 105 ? 17.592 14.100 -3.758 1.00 92.44 105 LEU A C 1
ATOM 827 O O . LEU A 1 105 ? 17.058 13.605 -4.744 1.00 92.44 105 LEU A O 1
ATOM 831 N N . GLU A 1 106 ? 17.130 15.199 -3.156 1.00 93.75 106 GLU A N 1
ATOM 832 C CA . GLU A 1 106 ? 15.862 15.872 -3.463 1.00 93.75 106 GLU A CA 1
ATOM 833 C C . GLU A 1 106 ? 14.660 14.915 -3.389 1.00 93.75 106 GLU A C 1
ATOM 835 O O . GLU A 1 106 ? 13.815 14.862 -4.282 1.00 93.75 106 GLU A O 1
ATOM 840 N N . VAL A 1 107 ? 14.608 14.109 -2.326 1.00 93.00 107 VAL A N 1
ATOM 841 C CA . VAL A 1 107 ? 13.514 13.169 -2.043 1.00 93.00 107 VAL A CA 1
ATOM 842 C C . VAL A 1 107 ? 13.230 13.133 -0.548 1.00 93.00 107 VAL A C 1
ATOM 844 O O . VAL A 1 107 ? 14.106 13.407 0.272 1.00 93.00 107 VAL A O 1
ATOM 847 N N . TYR A 1 108 ? 12.007 12.764 -0.182 1.00 92.88 108 TYR A N 1
ATOM 848 C CA . TYR A 1 108 ? 11.712 12.376 1.191 1.00 92.88 108 TYR A CA 1
ATOM 849 C C . TYR A 1 108 ? 12.270 10.976 1.476 1.00 92.88 108 TYR A C 1
ATOM 851 O O . TYR A 1 108 ? 12.248 10.114 0.600 1.00 92.88 108 TYR A O 1
ATOM 859 N N . GLN A 1 109 ? 12.757 10.771 2.696 1.00 88.19 109 GLN A N 1
ATOM 860 C CA . GLN A 1 109 ? 13.354 9.539 3.200 1.00 88.19 109 GLN A CA 1
ATOM 861 C C . GLN A 1 109 ? 12.713 9.238 4.548 1.00 88.19 109 GLN A C 1
ATOM 863 O O . GLN A 1 109 ? 13.019 9.892 5.542 1.00 88.19 109 GLN A O 1
ATOM 868 N N . GLY A 1 110 ? 11.765 8.300 4.564 1.00 83.81 110 GLY A N 1
ATOM 869 C CA . GLY A 1 110 ? 11.203 7.803 5.819 1.00 83.81 110 GLY A CA 1
ATOM 870 C C . GLY A 1 110 ? 12.209 6.861 6.477 1.00 83.81 110 GLY A C 1
ATOM 871 O O . GLY A 1 110 ? 13.290 7.272 6.881 1.00 83.81 110 GLY A O 1
ATOM 872 N N . ASN A 1 111 ? 11.892 5.568 6.486 1.00 82.50 111 ASN A N 1
ATOM 873 C CA . ASN A 1 111 ? 12.838 4.512 6.860 1.00 82.50 111 ASN A CA 1
ATOM 874 C C . ASN A 1 111 ? 13.607 3.952 5.641 1.00 82.50 111 ASN A C 1
ATOM 876 O O . ASN A 1 111 ? 14.038 2.797 5.639 1.00 82.50 111 ASN A O 1
ATOM 880 N N . ASP A 1 112 ? 13.728 4.749 4.574 1.00 84.62 112 ASP A N 1
ATOM 881 C CA . ASP A 1 112 ? 14.341 4.339 3.312 1.00 84.62 112 ASP A CA 1
ATOM 882 C C . ASP A 1 112 ? 15.879 4.294 3.433 1.00 84.62 112 ASP A C 1
ATOM 884 O O . ASP A 1 112 ? 16.519 5.207 3.953 1.00 84.62 112 ASP A O 1
ATOM 888 N N . ASN A 1 113 ? 16.494 3.223 2.936 1.00 83.44 113 ASN A N 1
ATOM 889 C CA . ASN A 1 113 ? 17.937 3.019 2.900 1.00 83.44 113 ASN A CA 1
ATOM 890 C C . ASN A 1 113 ? 18.461 3.383 1.509 1.00 83.44 113 ASN A C 1
ATOM 892 O O . ASN A 1 113 ? 17.939 2.898 0.519 1.00 83.44 113 ASN A O 1
ATOM 896 N N . HIS A 1 114 ? 19.508 4.196 1.401 1.00 84.12 114 HIS A N 1
ATOM 897 C CA . HIS A 1 114 ? 20.114 4.543 0.109 1.00 84.12 114 HIS A CA 1
ATOM 898 C C . HIS A 1 114 ? 21.581 4.129 -0.005 1.00 84.12 114 HIS A C 1
ATOM 900 O O . HIS A 1 114 ? 22.293 4.655 -0.855 1.00 84.12 114 HIS A O 1
ATOM 906 N N . GLN A 1 115 ? 22.042 3.203 0.835 1.00 84.69 115 GLN A N 1
ATOM 907 C CA . GLN A 1 115 ? 23.418 2.718 0.806 1.00 84.69 115 GLN A CA 1
ATOM 908 C C . GLN A 1 115 ? 23.654 1.758 -0.379 1.00 84.69 115 GLN A C 1
ATOM 910 O O . GLN A 1 115 ? 22.736 1.014 -0.739 1.00 84.69 115 GLN A O 1
ATOM 915 N N . PRO A 1 116 ? 24.864 1.732 -0.974 1.00 73.50 116 PRO A N 1
ATOM 916 C CA . PRO A 1 116 ? 25.176 0.914 -2.154 1.00 73.50 116 PRO A CA 1
ATOM 917 C C . PRO A 1 116 ? 24.909 -0.593 -1.984 1.00 73.50 116 PRO A C 1
ATOM 919 O O . PRO A 1 116 ? 24.403 -1.222 -2.908 1.00 73.50 116 PRO A O 1
ATOM 922 N N . ASP A 1 117 ? 25.175 -1.147 -0.795 1.00 73.69 117 ASP A N 1
ATOM 923 C CA . ASP A 1 117 ? 25.150 -2.598 -0.531 1.00 73.69 117 ASP A CA 1
ATOM 924 C C . ASP A 1 117 ? 23.902 -3.055 0.242 1.00 73.69 117 ASP A C 1
ATOM 926 O O . ASP A 1 117 ? 23.934 -3.992 1.038 1.00 73.69 117 ASP A O 1
ATOM 930 N N . SER A 1 118 ? 22.776 -2.371 0.037 1.00 78.88 118 SER A N 1
ATOM 931 C CA . SER A 1 118 ? 21.544 -2.605 0.801 1.00 78.88 118 SER A CA 1
ATOM 932 C C . SER A 1 118 ? 20.453 -3.347 0.020 1.00 78.88 118 SER A C 1
ATOM 934 O O . SER A 1 118 ? 19.267 -3.095 0.210 1.00 78.88 118 SER A O 1
ATOM 936 N N . MET A 1 119 ? 20.850 -4.313 -0.817 1.00 81.75 119 MET A N 1
ATOM 937 C CA . MET A 1 119 ? 19.925 -5.126 -1.617 1.00 81.75 119 MET A CA 1
ATOM 938 C C . MET A 1 119 ? 18.810 -5.759 -0.763 1.00 81.75 119 MET A C 1
ATOM 940 O O . MET A 1 119 ? 19.043 -6.324 0.306 1.00 81.75 119 MET A O 1
ATOM 944 N N . GLY A 1 120 ? 17.576 -5.676 -1.252 1.00 78.81 120 GLY A N 1
ATOM 945 C CA . GLY A 1 120 ? 16.362 -6.133 -0.588 1.00 78.81 120 GLY A CA 1
ATOM 946 C C . GLY A 1 120 ? 15.798 -5.148 0.439 1.00 78.81 120 GLY A C 1
ATOM 947 O O . GLY A 1 120 ? 14.714 -5.408 0.985 1.00 78.81 120 GLY A O 1
ATOM 948 N N . LYS A 1 121 ? 16.474 -4.023 0.714 1.00 87.62 121 LYS A N 1
ATOM 949 C CA . LYS A 1 121 ? 15.942 -2.950 1.565 1.00 87.62 121 LYS A CA 1
ATOM 950 C C . LYS A 1 121 ? 14.999 -2.044 0.768 1.00 87.62 121 LYS A C 1
ATOM 952 O O . LYS A 1 121 ? 14.911 -2.083 -0.457 1.00 87.62 121 LYS A O 1
ATOM 957 N N . TRP A 1 122 ? 14.214 -1.262 1.498 1.00 88.19 122 TRP A N 1
ATOM 958 C CA . TRP A 1 122 ? 13.391 -0.227 0.892 1.00 88.19 122 TRP A CA 1
ATOM 959 C C . TRP A 1 122 ? 14.265 0.992 0.610 1.00 88.19 122 TRP A C 1
ATOM 961 O O . TRP A 1 122 ? 14.816 1.565 1.536 1.00 88.19 122 TRP A O 1
ATOM 971 N N . HIS A 1 123 ? 14.407 1.344 -0.660 1.00 89.88 123 HIS A N 1
ATOM 972 C CA . HIS A 1 123 ? 15.044 2.546 -1.179 1.00 89.88 123 HIS A CA 1
ATOM 973 C C . HIS A 1 123 ? 14.031 3.648 -1.503 1.00 89.88 123 HIS A C 1
ATOM 975 O O . HIS A 1 123 ? 14.363 4.821 -1.413 1.00 89.88 123 HIS A O 1
ATOM 981 N N . LEU A 1 124 ? 12.820 3.291 -1.938 1.00 85.00 124 LEU A N 1
ATOM 982 C CA . LEU A 1 124 ? 11.757 4.228 -2.309 1.00 85.00 124 LEU A CA 1
ATOM 983 C C . LEU A 1 124 ? 10.403 3.658 -1.879 1.00 85.00 124 LEU A C 1
ATOM 985 O O . LEU A 1 124 ? 9.633 3.170 -2.706 1.00 85.00 124 LEU A O 1
ATOM 989 N N . HIS A 1 125 ? 10.127 3.699 -0.577 1.00 83.81 125 HIS A N 1
ATOM 990 C CA . HIS A 1 125 ? 8.874 3.219 -0.006 1.00 83.81 125 HIS A CA 1
ATOM 991 C C . HIS A 1 125 ? 8.173 4.321 0.784 1.00 83.81 125 HIS A C 1
ATOM 993 O O . HIS A 1 125 ? 7.286 4.982 0.245 1.00 83.81 125 HIS A O 1
ATOM 999 N N . ASP A 1 126 ? 8.582 4.572 2.029 1.00 81.00 126 ASP A N 1
ATOM 1000 C CA . ASP A 1 126 ? 7.839 5.462 2.925 1.00 81.00 126 ASP A CA 1
ATOM 1001 C C . ASP A 1 126 ? 7.920 6.921 2.434 1.00 81.00 126 ASP A C 1
ATOM 1003 O O . ASP A 1 126 ? 6.909 7.625 2.352 1.00 81.00 126 ASP A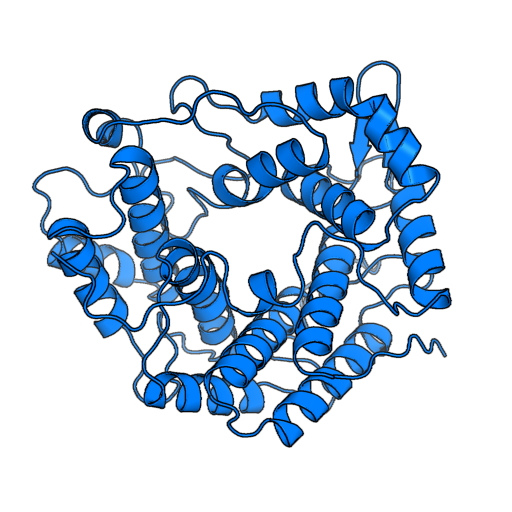 O 1
ATOM 1007 N N . GLY A 1 127 ? 9.108 7.378 2.032 1.00 79.62 127 GLY A N 1
ATOM 1008 C CA . GLY A 1 127 ? 9.312 8.731 1.522 1.00 79.62 127 GLY A CA 1
ATOM 1009 C C . GLY A 1 127 ? 8.674 8.980 0.155 1.00 79.62 127 GLY A C 1
ATOM 1010 O O . GLY A 1 127 ? 8.182 10.076 -0.109 1.00 79.62 127 GLY A O 1
ATOM 1011 N N . TYR A 1 128 ? 8.618 7.958 -0.697 1.00 82.50 128 TYR A N 1
ATOM 1012 C CA . TYR A 1 128 ? 8.027 8.059 -2.032 1.00 82.50 128 TYR A CA 1
ATOM 1013 C C . TYR A 1 128 ? 6.494 7.953 -2.004 1.00 82.50 128 TYR A C 1
ATOM 1015 O O . TYR A 1 128 ? 5.803 8.736 -2.654 1.00 82.50 128 TYR A O 1
ATOM 1023 N N . LEU A 1 129 ? 5.943 7.015 -1.226 1.00 83.38 129 LEU A N 1
ATOM 1024 C CA . LEU A 1 129 ? 4.512 6.710 -1.219 1.00 83.38 129 LEU A CA 1
ATOM 1025 C C . LEU A 1 129 ? 3.739 7.456 -0.125 1.00 83.38 129 LEU A C 1
ATOM 1027 O O . LEU A 1 129 ? 2.603 7.873 -0.362 1.00 83.38 129 LEU A O 1
ATOM 1031 N N . TYR A 1 130 ? 4.285 7.601 1.081 1.00 90.00 130 TYR A N 1
ATOM 1032 C CA . TYR A 1 130 ? 3.489 8.009 2.244 1.00 90.00 130 TYR A CA 1
ATOM 1033 C C . TYR A 1 130 ? 3.562 9.507 2.509 1.00 90.00 130 TYR A C 1
ATOM 1035 O O . TYR A 1 130 ? 2.526 10.166 2.623 1.00 90.00 130 TYR A O 1
ATOM 1043 N N . LEU A 1 131 ? 4.764 10.078 2.543 1.00 93.00 131 LEU A N 1
ATOM 1044 C CA . LEU A 1 131 ? 4.949 11.480 2.928 1.00 93.00 131 LEU A CA 1
ATOM 1045 C C . LEU A 1 131 ? 4.286 12.495 1.970 1.00 93.00 131 LEU A C 1
ATOM 1047 O O . LEU A 1 131 ? 3.626 13.414 2.465 1.00 93.00 131 LEU A O 1
ATOM 1051 N N . PRO A 1 132 ? 4.322 12.328 0.631 1.00 90.56 132 PRO A N 1
ATOM 1052 C CA . PRO A 1 132 ? 3.576 13.202 -0.278 1.00 90.56 132 PRO A CA 1
ATOM 1053 C C . PRO A 1 132 ? 2.057 13.137 -0.062 1.00 90.56 132 PRO A C 1
ATOM 1055 O O . PRO A 1 132 ? 1.367 14.155 -0.131 1.00 90.56 132 PRO A O 1
ATOM 1058 N N . ARG A 1 133 ? 1.520 11.949 0.250 1.00 92.00 133 ARG A N 1
ATOM 1059 C CA . ARG A 1 133 ? 0.090 11.765 0.543 1.00 92.00 133 ARG A CA 1
ATOM 1060 C C . ARG A 1 133 ? -0.285 12.369 1.899 1.00 92.00 133 ARG A C 1
ATOM 1062 O O . ARG A 1 133 ? -1.340 12.987 2.001 1.00 92.00 133 ARG A O 1
ATOM 1069 N N . ALA A 1 134 ? 0.585 12.270 2.905 1.00 95.44 134 ALA A N 1
ATOM 1070 C CA . ALA A 1 134 ? 0.410 12.939 4.196 1.00 95.44 134 ALA A CA 1
ATOM 1071 C C . ALA A 1 134 ? 0.326 14.469 4.046 1.00 95.44 134 ALA A C 1
ATOM 1073 O O . ALA A 1 134 ? -0.555 15.101 4.626 1.00 95.44 134 ALA A O 1
ATOM 1074 N N . LEU A 1 135 ? 1.187 15.063 3.214 1.00 95.81 135 LEU A N 1
ATOM 1075 C CA . LEU A 1 135 ? 1.139 16.496 2.902 1.00 95.81 135 LEU A CA 1
ATOM 1076 C C . LEU A 1 135 ? -0.159 16.884 2.189 1.00 95.81 135 LEU A C 1
ATOM 1078 O O . LEU A 1 135 ? -0.769 17.886 2.556 1.00 95.81 135 LEU A O 1
ATOM 1082 N N . LYS A 1 136 ? -0.630 16.052 1.248 1.00 94.81 136 LYS A N 1
ATOM 1083 C CA . LYS A 1 136 ? -1.934 16.239 0.597 1.00 94.81 136 LYS A CA 1
ATOM 1084 C C . LYS A 1 136 ? -3.086 16.210 1.607 1.00 94.81 136 LYS A C 1
ATOM 1086 O O . LYS A 1 136 ? -3.943 17.079 1.544 1.00 94.81 136 LYS A O 1
ATOM 1091 N N . ILE A 1 137 ? -3.086 15.276 2.564 1.00 95.94 137 ILE A N 1
ATOM 1092 C CA . ILE A 1 137 ? -4.101 15.230 3.635 1.00 95.94 137 ILE A CA 1
ATOM 1093 C C . ILE A 1 137 ? -4.090 16.515 4.465 1.00 95.94 137 ILE A C 1
ATOM 1095 O O . ILE A 1 137 ? -5.133 16.914 4.960 1.00 95.94 137 ILE A O 1
ATOM 1099 N N . LEU A 1 138 ? -2.946 17.175 4.637 1.00 96.38 138 LEU A N 1
ATOM 1100 C CA . LEU A 1 138 ? -2.809 18.389 5.450 1.00 96.38 138 LEU A CA 1
ATOM 1101 C C . LEU A 1 138 ? -2.978 19.697 4.660 1.00 96.38 138 LEU A C 1
ATOM 1103 O O . LEU A 1 138 ? -2.875 20.770 5.259 1.00 96.38 138 LEU A O 1
ATOM 1107 N N . ASP A 1 139 ? -3.239 19.615 3.353 1.00 96.00 139 ASP A N 1
ATOM 1108 C CA . ASP A 1 139 ? -3.255 20.755 2.428 1.00 96.00 139 ASP A CA 1
ATOM 1109 C C . ASP A 1 139 ? -1.935 21.545 2.458 1.00 96.00 139 ASP A C 1
ATOM 1111 O O . ASP A 1 139 ? -1.911 22.777 2.469 1.00 96.00 139 ASP A O 1
ATOM 1115 N N . LEU A 1 140 ? -0.814 20.821 2.526 1.00 96.62 140 LEU A N 1
ATOM 1116 C CA . LEU A 1 140 ? 0.529 21.387 2.558 1.00 96.62 140 LEU A CA 1
ATOM 1117 C C . LEU A 1 140 ? 1.279 21.102 1.253 1.00 96.62 140 LEU A C 1
ATOM 1119 O O . LEU A 1 140 ? 1.159 20.008 0.695 1.00 96.62 140 LEU A O 1
ATOM 1123 N N . PRO A 1 141 ? 2.101 22.051 0.773 1.00 95.44 141 PRO A N 1
ATOM 1124 C CA . PRO A 1 141 ? 2.934 21.818 -0.395 1.00 95.44 141 PRO A CA 1
ATOM 1125 C C . PRO A 1 141 ? 4.055 20.823 -0.075 1.00 95.44 141 PRO A C 1
ATOM 1127 O O . PRO A 1 141 ? 4.649 20.851 1.006 1.00 95.44 141 PRO A O 1
ATOM 1130 N N . SER A 1 142 ? 4.393 19.980 -1.049 1.00 93.38 142 SER A N 1
ATOM 1131 C CA . SER A 1 142 ? 5.618 19.183 -1.008 1.00 93.38 142 SER A CA 1
ATOM 1132 C C . SER A 1 142 ? 6.835 20.021 -1.371 1.00 93.38 142 SER A C 1
ATOM 1134 O O . SER A 1 142 ? 6.766 20.920 -2.210 1.00 93.38 142 SER A O 1
ATOM 1136 N N . LYS A 1 143 ? 7.985 19.678 -0.786 1.00 93.75 143 LYS A N 1
ATOM 1137 C CA . LYS A 1 143 ? 9.280 20.147 -1.282 1.00 93.75 143 LYS A CA 1
ATOM 1138 C C . LYS A 1 143 ? 9.512 19.651 -2.721 1.00 93.75 143 LYS A C 1
ATOM 1140 O O . LYS A 1 143 ? 8.872 18.680 -3.140 1.00 93.75 143 LYS A O 1
ATOM 1145 N N . PRO A 1 144 ? 10.400 20.312 -3.488 1.00 91.62 144 PRO A N 1
ATOM 1146 C CA . PRO A 1 144 ? 10.768 19.853 -4.823 1.00 91.62 144 PRO A CA 1
ATOM 1147 C C . PRO A 1 144 ? 11.241 18.397 -4.802 1.00 91.62 144 PRO A C 1
ATOM 1149 O O . PRO A 1 144 ? 11.932 17.994 -3.878 1.00 91.62 144 PRO A O 1
ATOM 1152 N N . ILE A 1 145 ? 10.873 17.616 -5.815 1.00 91.50 145 ILE A N 1
ATOM 1153 C CA . ILE A 1 145 ? 11.356 16.242 -5.994 1.00 91.50 145 ILE A CA 1
ATOM 1154 C C . ILE A 1 145 ? 12.330 16.212 -7.171 1.00 91.50 145 ILE A C 1
ATOM 1156 O O . ILE A 1 145 ? 12.131 16.938 -8.151 1.00 91.50 145 ILE A O 1
ATOM 1160 N N . ALA A 1 146 ? 13.371 15.384 -7.077 1.00 91.75 146 ALA A N 1
ATOM 1161 C CA . ALA A 1 146 ? 14.359 15.190 -8.130 1.00 91.75 146 ALA A CA 1
ATOM 1162 C C . ALA A 1 146 ? 13.704 14.935 -9.502 1.00 91.75 146 ALA A C 1
ATOM 1164 O O . ALA A 1 146 ? 12.815 14.098 -9.646 1.00 91.75 146 ALA A O 1
ATOM 1165 N N . LYS A 1 147 ? 14.194 15.647 -10.522 1.00 93.06 147 LYS A N 1
ATOM 1166 C CA . LYS A 1 147 ? 13.818 15.515 -11.936 1.00 93.06 147 LYS A CA 1
ATOM 1167 C C . LYS A 1 147 ? 15.071 15.587 -12.801 1.00 93.06 147 LYS A C 1
ATOM 1169 O O . LYS A 1 147 ? 15.987 16.334 -12.459 1.00 93.06 147 LYS A O 1
ATOM 1174 N N . GLY A 1 148 ? 15.064 14.857 -13.910 1.00 93.12 148 GLY A N 1
ATOM 1175 C CA . GLY A 1 148 ? 16.187 14.709 -14.831 1.00 93.12 148 GLY A CA 1
ATOM 1176 C C . GLY A 1 148 ? 16.965 13.411 -14.598 1.00 93.12 148 GLY A C 1
ATOM 1177 O O . GLY A 1 148 ? 17.365 13.094 -13.476 1.00 93.12 148 GLY A O 1
ATOM 1178 N N . LEU A 1 149 ? 17.180 12.635 -15.668 1.00 91.94 149 LEU A N 1
ATOM 1179 C CA . LEU A 1 149 ? 17.947 11.379 -15.615 1.00 91.94 149 LEU A CA 1
ATOM 1180 C C . LEU A 1 149 ? 19.442 11.602 -15.329 1.00 91.94 149 LEU A C 1
ATOM 1182 O O . LEU A 1 149 ? 20.130 10.676 -14.906 1.00 91.94 149 LEU A O 1
ATOM 1186 N N . ASP A 1 150 ? 19.943 12.824 -15.504 1.00 91.94 150 ASP A N 1
ATOM 1187 C CA . ASP A 1 150 ? 21.276 13.261 -15.077 1.00 91.94 150 ASP A CA 1
ATOM 1188 C C . ASP A 1 150 ? 21.481 13.143 -13.558 1.00 91.94 150 ASP A C 1
ATOM 1190 O O . ASP A 1 150 ? 22.615 13.000 -13.107 1.00 91.94 150 ASP A O 1
ATOM 1194 N N . LYS A 1 151 ? 20.397 13.115 -12.768 1.00 93.00 151 LYS A N 1
ATOM 1195 C CA . LYS A 1 151 ? 20.442 12.922 -11.310 1.00 93.00 151 LYS A CA 1
ATOM 1196 C C . LYS A 1 151 ? 20.504 11.456 -10.879 1.00 93.00 151 LYS A C 1
ATOM 1198 O O . LYS A 1 151 ? 20.765 11.191 -9.708 1.00 93.00 151 LYS A O 1
ATOM 1203 N N . LEU A 1 152 ? 20.325 10.496 -11.793 1.00 91.69 152 LEU A N 1
ATOM 1204 C CA . LEU A 1 152 ? 20.385 9.060 -11.485 1.00 91.69 152 LEU A CA 1
ATOM 1205 C C . LEU A 1 152 ? 21.670 8.635 -10.735 1.00 91.69 152 LEU A C 1
ATOM 1207 O O . LEU A 1 152 ? 21.562 7.829 -9.810 1.00 91.69 152 LEU A O 1
ATOM 1211 N N . PRO A 1 153 ? 22.873 9.176 -11.034 1.00 90.81 153 PRO A N 1
ATOM 1212 C CA . PRO A 1 153 ? 24.095 8.839 -10.303 1.00 90.81 153 PRO A CA 1
ATOM 1213 C C . PRO A 1 153 ? 24.052 9.142 -8.799 1.00 90.81 153 PRO A C 1
ATOM 1215 O O . PRO A 1 153 ? 24.772 8.476 -8.058 1.00 90.81 153 PRO A O 1
ATOM 1218 N N . ARG A 1 154 ? 23.196 10.073 -8.342 1.00 91.56 154 ARG A N 1
ATOM 1219 C CA . ARG A 1 154 ? 23.019 10.402 -6.914 1.00 91.56 154 ARG A CA 1
ATOM 1220 C C . ARG A 1 154 ? 22.441 9.238 -6.105 1.00 91.56 154 ARG A C 1
ATOM 1222 O O . ARG A 1 154 ? 22.590 9.213 -4.891 1.00 91.56 154 ARG A O 1
ATOM 1229 N N . PHE A 1 155 ? 21.801 8.275 -6.767 1.00 92.00 155 PHE A N 1
ATOM 1230 C CA . PHE A 1 155 ? 21.237 7.078 -6.151 1.00 92.00 155 PHE A CA 1
ATOM 1231 C C . PHE A 1 155 ? 22.221 5.916 -6.362 1.00 92.00 155 PHE A C 1
ATOM 1233 O O . PHE A 1 155 ? 22.278 5.335 -7.454 1.00 92.00 155 PHE A O 1
ATOM 1240 N N . PRO A 1 156 ? 23.069 5.585 -5.370 1.00 87.88 156 PRO A N 1
ATOM 1241 C CA . PRO A 1 156 ? 24.175 4.654 -5.574 1.00 87.88 156 PRO A CA 1
ATOM 1242 C C . PRO A 1 156 ? 23.702 3.225 -5.872 1.00 87.88 156 PRO A C 1
ATOM 1244 O O . PRO A 1 156 ? 24.325 2.570 -6.701 1.00 87.88 156 PRO A O 1
ATOM 1247 N N . TRP A 1 157 ? 22.570 2.813 -5.293 1.00 87.19 157 TRP A N 1
ATOM 1248 C CA . TRP A 1 157 ? 21.906 1.516 -5.483 1.00 87.19 157 TRP A CA 1
ATOM 1249 C C . TRP A 1 157 ? 21.290 1.321 -6.884 1.00 87.19 157 TRP A C 1
ATOM 1251 O O . TRP A 1 157 ? 21.041 0.196 -7.313 1.00 87.19 157 TRP A O 1
ATOM 1261 N N . ALA A 1 158 ? 21.045 2.405 -7.626 1.00 89.25 158 ALA A N 1
ATOM 1262 C CA . ALA A 1 158 ? 20.364 2.350 -8.914 1.00 89.25 158 ALA A CA 1
ATOM 1263 C C . ALA A 1 158 ? 21.261 1.799 -10.040 1.00 89.25 158 ALA A C 1
ATOM 1265 O O . ALA A 1 158 ? 22.467 2.072 -10.088 1.00 89.25 158 ALA A O 1
ATOM 1266 N N . LEU A 1 159 ? 20.652 1.104 -11.012 1.00 86.38 159 LEU A N 1
ATOM 1267 C CA . LEU A 1 159 ? 21.333 0.670 -12.235 1.00 86.38 159 LEU A CA 1
ATOM 1268 C C . LEU A 1 159 ? 21.947 1.875 -12.966 1.00 86.38 159 LEU A C 1
ATOM 1270 O O . LEU A 1 159 ? 21.251 2.820 -13.346 1.00 86.38 159 LEU A O 1
ATOM 1274 N N . LYS A 1 160 ? 23.264 1.818 -13.185 1.00 80.50 160 LYS A N 1
ATOM 1275 C CA . LYS A 1 160 ? 24.031 2.875 -13.854 1.00 80.50 160 LYS A CA 1
ATOM 1276 C C . LYS A 1 160 ? 23.807 2.874 -15.368 1.00 80.50 160 LYS A C 1
ATOM 1278 O O . LYS A 1 160 ? 23.563 1.834 -15.983 1.00 80.50 160 LYS A O 1
ATOM 1283 N N . LYS A 1 161 ? 23.932 4.060 -15.976 1.00 72.06 161 LYS A N 1
ATOM 1284 C CA . LYS A 1 161 ? 23.825 4.263 -17.429 1.00 72.06 161 LYS A CA 1
ATOM 1285 C C . LYS A 1 161 ? 24.832 3.369 -18.166 1.00 72.06 161 LYS A C 1
ATOM 1287 O O . LYS A 1 161 ? 26.000 3.335 -17.798 1.00 72.06 161 LYS A O 1
ATOM 1292 N N . GLY A 1 162 ? 24.373 2.664 -19.202 1.00 71.50 162 GLY A N 1
ATOM 1293 C CA . GLY A 1 162 ? 25.204 1.744 -19.991 1.00 71.50 162 GLY A CA 1
ATOM 1294 C C . GLY A 1 162 ? 25.408 0.357 -19.367 1.00 71.50 162 GLY A C 1
ATOM 1295 O O . GLY A 1 162 ? 26.028 -0.497 -19.992 1.00 71.50 162 GLY A O 1
ATOM 1296 N N . GLY A 1 163 ? 24.872 0.099 -18.168 1.00 80.06 163 GLY A N 1
ATOM 1297 C CA . GLY A 1 163 ? 24.880 -1.237 -17.578 1.00 80.06 163 GLY A CA 1
ATOM 1298 C C . GLY A 1 163 ? 23.994 -2.218 -18.355 1.00 80.06 163 GLY A C 1
ATOM 1299 O O . GLY A 1 163 ? 22.911 -1.865 -18.820 1.00 80.06 163 GLY A O 1
ATOM 1300 N N . SER A 1 164 ? 24.434 -3.473 -18.465 1.00 87.69 164 SER A N 1
ATOM 1301 C CA . SER A 1 164 ? 23.618 -4.546 -19.047 1.00 87.69 164 SER A CA 1
ATOM 1302 C C . SER A 1 164 ? 22.416 -4.853 -18.146 1.00 87.69 164 SER A C 1
ATOM 1304 O O . SER A 1 164 ? 22.591 -5.347 -17.028 1.00 87.69 164 SER A O 1
ATOM 1306 N N . ILE A 1 165 ? 21.202 -4.571 -18.641 1.00 88.88 165 ILE A N 1
ATOM 1307 C CA . ILE A 1 165 ? 19.937 -4.860 -17.944 1.00 88.88 165 ILE A CA 1
ATOM 1308 C C . ILE A 1 165 ? 19.826 -6.355 -17.600 1.00 88.88 165 ILE A C 1
ATOM 1310 O O . ILE A 1 165 ? 19.636 -6.646 -16.420 1.00 88.88 165 ILE A O 1
ATOM 1314 N N . PRO A 1 166 ? 20.015 -7.312 -18.539 1.00 89.00 166 PRO A N 1
ATOM 1315 C CA . PRO A 1 166 ? 19.936 -8.736 -18.204 1.00 89.00 166 PRO A CA 1
ATOM 1316 C C . PRO A 1 166 ? 20.935 -9.152 -17.118 1.00 89.00 166 PRO A C 1
ATOM 1318 O O . PRO A 1 166 ? 20.589 -9.886 -16.195 1.00 89.00 166 PRO A O 1
ATOM 1321 N N . ALA A 1 167 ? 22.172 -8.643 -17.178 1.00 88.44 167 ALA A N 1
ATOM 1322 C CA . ALA A 1 167 ? 23.179 -8.951 -16.165 1.00 88.44 167 ALA A CA 1
ATOM 1323 C C . ALA A 1 167 ? 22.819 -8.357 -14.796 1.00 88.44 167 ALA A C 1
ATOM 1325 O O . ALA A 1 167 ? 23.095 -8.973 -13.770 1.00 88.44 167 ALA A O 1
ATOM 1326 N N . TRP A 1 168 ? 22.223 -7.164 -14.763 1.00 88.94 168 TRP A N 1
ATOM 1327 C CA . TRP A 1 168 ? 21.768 -6.539 -13.525 1.00 88.94 168 TRP A CA 1
ATOM 1328 C C . TRP A 1 168 ? 20.580 -7.275 -12.907 1.00 88.94 168 TRP A C 1
ATOM 1330 O O . TRP A 1 168 ? 20.661 -7.622 -11.733 1.00 88.94 168 TRP A O 1
ATOM 1340 N N . VAL A 1 169 ? 19.554 -7.610 -13.697 1.00 88.56 169 VAL A N 1
ATOM 1341 C CA . VAL A 1 169 ? 18.409 -8.414 -13.235 1.00 88.56 169 VAL A CA 1
ATOM 1342 C C . VAL A 1 169 ? 18.893 -9.743 -12.661 1.00 88.56 169 VAL A C 1
ATOM 1344 O O . VAL A 1 169 ? 18.555 -10.066 -11.525 1.00 88.56 169 VAL A O 1
ATOM 1347 N N . LYS A 1 170 ? 19.776 -10.453 -13.380 1.00 87.81 170 LYS A N 1
ATOM 1348 C CA . LYS A 1 170 ? 20.370 -11.708 -12.900 1.00 87.81 170 LYS A CA 1
ATOM 1349 C C . LYS A 1 170 ? 21.082 -11.540 -11.554 1.00 87.81 170 LYS A C 1
ATOM 1351 O O . LYS A 1 170 ? 20.971 -12.422 -10.712 1.00 87.81 170 LYS A O 1
ATOM 1356 N N . ARG A 1 171 ? 21.802 -10.431 -11.330 1.00 87.50 171 ARG A N 1
ATOM 1357 C CA . ARG A 1 171 ? 22.444 -10.143 -10.033 1.00 87.50 171 ARG A CA 1
ATOM 1358 C C . ARG A 1 171 ? 21.421 -9.876 -8.933 1.00 87.50 171 ARG A C 1
ATOM 1360 O O . ARG A 1 171 ? 21.568 -10.427 -7.850 1.00 87.50 171 ARG A O 1
ATOM 1367 N N . CYS A 1 172 ? 20.396 -9.070 -9.208 1.00 87.50 172 CYS A N 1
ATOM 1368 C CA . CYS A 1 172 ? 19.331 -8.775 -8.248 1.00 87.50 172 CYS A CA 1
ATOM 1369 C C . CYS A 1 172 ? 18.618 -10.051 -7.782 1.00 87.50 172 CYS A C 1
ATOM 1371 O O . CYS A 1 172 ? 18.292 -10.179 -6.606 1.00 87.50 172 CYS A O 1
ATOM 1373 N N . THR A 1 173 ? 18.395 -11.009 -8.684 1.00 86.69 173 THR A N 1
ATOM 1374 C CA . THR A 1 173 ? 17.648 -12.239 -8.387 1.00 86.69 173 THR A CA 1
ATOM 1375 C C . THR A 1 173 ? 18.525 -13.436 -8.018 1.00 86.69 173 THR A C 1
ATOM 1377 O O . THR A 1 173 ? 17.981 -14.510 -7.789 1.00 86.69 173 THR A O 1
ATOM 1380 N N . ALA A 1 174 ? 19.856 -13.294 -7.966 1.00 84.75 174 ALA A N 1
ATOM 1381 C CA . ALA A 1 174 ? 20.778 -14.420 -7.763 1.00 84.75 174 ALA A CA 1
ATOM 1382 C C . ALA A 1 174 ? 20.648 -15.094 -6.385 1.00 84.75 174 ALA A C 1
ATOM 1384 O O . ALA A 1 174 ? 20.940 -16.278 -6.264 1.00 84.75 174 ALA A O 1
ATOM 1385 N N . GLY A 1 175 ? 20.251 -14.335 -5.359 1.00 80.81 175 GLY A N 1
ATOM 1386 C CA . GLY A 1 175 ? 20.049 -14.846 -4.001 1.00 80.81 175 GLY A CA 1
ATOM 1387 C C . GLY A 1 175 ? 18.574 -15.088 -3.704 1.00 80.81 175 GLY A C 1
ATOM 1388 O O . GLY A 1 175 ? 18.080 -16.203 -3.800 1.00 80.81 175 GLY A O 1
ATOM 1389 N N . ASN A 1 176 ? 17.866 -14.019 -3.337 1.00 83.88 176 ASN A N 1
ATOM 1390 C CA . ASN A 1 176 ? 16.441 -14.065 -3.023 1.00 83.88 176 ASN A CA 1
ATOM 1391 C C . ASN A 1 176 ? 15.644 -13.373 -4.148 1.00 83.88 176 ASN A C 1
ATOM 1393 O O . ASN A 1 176 ? 15.696 -12.140 -4.243 1.00 83.88 176 ASN A O 1
ATOM 1397 N N . PRO A 1 177 ? 14.888 -14.117 -4.982 1.00 82.88 177 PRO A N 1
ATOM 1398 C CA . PRO A 1 177 ? 14.150 -13.538 -6.104 1.00 82.88 177 PRO A CA 1
ATOM 1399 C C . PRO A 1 177 ? 13.140 -12.462 -5.688 1.00 82.88 177 PRO A C 1
ATOM 1401 O O . PRO A 1 177 ? 12.984 -11.473 -6.401 1.00 82.88 177 PRO A O 1
ATOM 1404 N N . ARG A 1 178 ? 12.505 -12.584 -4.515 1.00 84.88 178 ARG A N 1
ATOM 1405 C CA . ARG A 1 178 ? 11.593 -11.558 -3.982 1.00 84.88 178 ARG A CA 1
ATOM 1406 C C . ARG A 1 178 ? 12.325 -10.251 -3.673 1.00 84.88 178 ARG A C 1
ATOM 1408 O O . ARG A 1 178 ? 11.822 -9.175 -4.002 1.00 84.88 178 ARG A O 1
ATOM 1415 N N . SER A 1 179 ? 13.498 -10.328 -3.045 1.00 85.12 179 SER A N 1
ATOM 1416 C CA . SER A 1 179 ? 14.348 -9.150 -2.821 1.00 85.12 179 SER A CA 1
ATOM 1417 C C . SER A 1 179 ? 14.810 -8.546 -4.147 1.00 85.12 179 SER A C 1
ATOM 1419 O O . SER A 1 179 ? 14.761 -7.330 -4.302 1.00 85.12 179 SER A O 1
ATOM 1421 N N . GLY A 1 180 ? 15.161 -9.381 -5.128 1.00 89.31 180 GLY A N 1
ATOM 1422 C CA . GLY A 1 180 ? 15.519 -8.935 -6.473 1.00 89.31 180 GLY A CA 1
ATOM 1423 C C . GLY A 1 180 ? 14.387 -8.213 -7.202 1.00 89.31 180 GLY A C 1
ATOM 1424 O O . GLY A 1 180 ? 14.608 -7.154 -7.781 1.00 89.31 180 GLY A O 1
ATOM 1425 N N . VAL A 1 181 ? 13.156 -8.727 -7.122 1.00 92.19 181 VAL A N 1
ATOM 1426 C CA . VAL A 1 181 ? 11.967 -8.048 -7.660 1.00 92.19 181 VAL A CA 1
ATOM 1427 C C . VAL A 1 181 ? 11.780 -6.685 -7.007 1.00 92.19 181 VAL A C 1
ATOM 1429 O O . VAL A 1 181 ? 11.579 -5.705 -7.718 1.00 92.19 181 VAL A O 1
ATOM 1432 N N . LYS A 1 182 ? 11.918 -6.598 -5.679 1.00 91.88 182 LYS A N 1
ATOM 1433 C CA . LYS A 1 182 ? 11.840 -5.321 -4.959 1.00 91.88 182 LYS A CA 1
ATOM 1434 C C . LYS A 1 182 ? 12.862 -4.305 -5.487 1.00 91.88 182 LYS A C 1
ATOM 1436 O O . LYS A 1 182 ? 12.509 -3.148 -5.703 1.00 91.88 182 LYS A O 1
ATOM 1441 N N . GLU A 1 183 ? 14.106 -4.718 -5.728 1.00 91.69 183 GLU A N 1
ATOM 1442 C CA . GLU A 1 183 ? 15.129 -3.845 -6.327 1.00 91.69 183 GLU A CA 1
ATOM 1443 C C . GLU A 1 183 ? 14.709 -3.312 -7.696 1.00 91.69 183 GLU A C 1
ATOM 1445 O O . GLU A 1 183 ? 14.754 -2.106 -7.958 1.00 91.69 183 GLU A O 1
ATOM 1450 N N . ILE A 1 184 ? 14.247 -4.212 -8.562 1.00 92.75 184 ILE A N 1
ATOM 1451 C CA . ILE A 1 184 ? 13.863 -3.879 -9.933 1.00 92.75 184 ILE A CA 1
ATOM 1452 C C . ILE A 1 184 ? 12.697 -2.883 -9.942 1.00 92.75 184 ILE A C 1
ATOM 1454 O O . ILE A 1 184 ? 12.740 -1.880 -10.659 1.00 92.75 184 ILE A O 1
ATOM 1458 N N . THR A 1 185 ? 11.677 -3.101 -9.110 1.00 93.81 185 THR A N 1
ATOM 1459 C CA . THR A 1 185 ? 10.491 -2.234 -9.054 1.00 93.81 185 THR A CA 1
ATOM 1460 C C . THR A 1 185 ? 10.792 -0.862 -8.454 1.00 93.81 185 THR A C 1
ATOM 1462 O O . THR A 1 185 ? 10.281 0.149 -8.934 1.00 93.81 185 THR A O 1
ATOM 1465 N N . GLN A 1 186 ? 11.673 -0.790 -7.450 1.00 92.94 186 GLN A N 1
ATOM 1466 C CA . GLN A 1 186 ? 12.108 0.489 -6.878 1.00 92.94 186 GLN A CA 1
ATOM 1467 C C . GLN A 1 186 ? 12.964 1.292 -7.858 1.00 92.94 186 GLN A C 1
ATOM 1469 O O . GLN A 1 186 ? 12.810 2.510 -7.959 1.00 92.94 186 GLN A O 1
ATOM 1474 N N . TYR A 1 187 ? 13.811 0.626 -8.642 1.00 92.75 187 TYR A N 1
ATOM 1475 C CA . TYR A 1 187 ? 14.530 1.281 -9.730 1.00 92.75 187 TYR A CA 1
ATOM 1476 C C . TYR A 1 187 ? 13.575 1.825 -10.800 1.00 92.75 187 TYR A C 1
ATOM 1478 O O . TYR A 1 187 ? 13.743 2.959 -11.245 1.00 92.75 187 TYR A O 1
ATOM 1486 N N . LEU A 1 188 ? 12.548 1.061 -11.190 1.00 92.56 188 LEU A N 1
ATOM 1487 C CA . LEU A 1 188 ? 11.523 1.543 -12.121 1.00 92.56 188 LEU A CA 1
ATOM 1488 C C . LEU A 1 188 ? 10.775 2.763 -11.563 1.00 92.56 188 LEU A C 1
ATOM 1490 O O . LEU A 1 188 ? 10.495 3.706 -12.305 1.00 92.56 188 LEU A O 1
ATOM 1494 N N . ALA A 1 189 ? 10.460 2.788 -10.265 1.00 92.44 189 ALA A N 1
ATOM 1495 C CA . ALA A 1 189 ? 9.884 3.963 -9.609 1.00 92.44 189 ALA A CA 1
ATOM 1496 C C . ALA A 1 189 ? 10.830 5.176 -9.668 1.00 92.44 189 ALA A C 1
ATOM 1498 O O . ALA A 1 189 ? 10.410 6.251 -10.100 1.00 92.44 189 ALA A O 1
ATOM 1499 N N . LEU A 1 190 ? 12.116 4.993 -9.343 1.00 93.00 190 LEU A N 1
ATOM 1500 C CA . LEU A 1 190 ? 13.133 6.044 -9.448 1.00 93.00 190 LEU A CA 1
ATOM 1501 C C . LEU A 1 190 ? 13.252 6.587 -10.874 1.00 93.00 190 LEU A C 1
ATOM 1503 O O . LEU A 1 190 ? 13.227 7.798 -11.086 1.00 93.00 190 LEU A O 1
ATOM 1507 N N . TYR A 1 191 ? 13.390 5.697 -11.856 1.00 92.75 191 TYR A N 1
ATOM 1508 C CA . TYR A 1 191 ? 13.598 6.072 -13.250 1.00 92.75 191 TYR A CA 1
ATOM 1509 C C . TYR A 1 191 ? 12.433 6.911 -13.778 1.00 92.75 191 TYR A C 1
ATOM 1511 O O . TYR A 1 191 ? 12.655 7.941 -14.411 1.00 92.75 191 TYR A O 1
ATOM 1519 N N . ARG A 1 192 ? 11.193 6.525 -13.456 1.00 91.44 192 ARG A N 1
ATOM 1520 C CA . ARG A 1 192 ? 9.991 7.291 -13.819 1.00 91.44 192 ARG A CA 1
ATOM 1521 C C . ARG A 1 192 ? 9.910 8.621 -13.082 1.00 91.44 192 ARG A C 1
ATOM 1523 O O . ARG A 1 192 ? 9.600 9.630 -13.709 1.00 91.44 192 ARG A O 1
ATOM 1530 N N . MET A 1 193 ? 10.222 8.641 -11.785 1.00 91.50 193 MET A N 1
ATOM 1531 C CA . MET A 1 193 ? 10.258 9.872 -10.990 1.00 91.50 193 MET A CA 1
ATOM 1532 C C . MET A 1 193 ? 11.227 10.896 -11.600 1.00 91.50 193 MET A C 1
ATOM 1534 O O . MET A 1 193 ? 10.867 12.059 -11.769 1.00 91.50 193 MET A O 1
ATOM 1538 N N . LEU A 1 194 ? 12.426 10.454 -11.990 1.00 92.94 194 LEU A N 1
ATOM 1539 C CA . LEU A 1 194 ? 13.444 11.312 -12.595 1.00 92.94 194 LEU A CA 1
ATOM 1540 C C . LEU A 1 194 ? 13.120 11.679 -14.048 1.00 92.94 194 LEU A C 1
ATOM 1542 O O . LEU A 1 194 ? 13.223 12.841 -14.433 1.00 92.94 194 LEU A O 1
ATOM 1546 N N . GLY A 1 195 ? 12.765 10.694 -14.873 1.00 89.00 195 GLY A N 1
ATOM 1547 C CA . GLY A 1 195 ? 12.576 10.864 -16.313 1.00 89.00 195 GLY A CA 1
ATOM 1548 C C . GLY A 1 195 ? 11.231 11.473 -16.705 1.00 89.00 195 GLY A C 1
ATOM 1549 O O . GLY A 1 195 ? 11.099 11.975 -17.818 1.00 89.00 195 GLY A O 1
ATOM 1550 N N . GLY A 1 196 ? 10.224 11.415 -15.828 1.00 83.88 196 GLY A N 1
ATOM 1551 C CA . GLY A 1 196 ? 8.862 11.893 -16.088 1.00 83.88 196 GLY A CA 1
ATOM 1552 C C . GLY A 1 196 ? 8.100 11.102 -17.159 1.00 83.88 196 GLY A C 1
ATOM 1553 O O . GLY A 1 196 ? 6.987 11.482 -17.522 1.00 83.88 196 GLY A O 1
ATOM 1554 N N . LYS A 1 197 ? 8.683 10.016 -17.683 1.00 77.31 197 LYS A N 1
ATOM 1555 C CA . LYS A 1 197 ? 8.088 9.169 -18.720 1.00 77.31 197 LYS A CA 1
ATOM 1556 C C . LYS A 1 197 ? 7.398 7.963 -18.102 1.00 77.31 197 LYS A C 1
ATOM 1558 O O . LYS A 1 197 ? 7.952 7.305 -17.228 1.00 77.31 197 LYS A O 1
ATOM 1563 N N . MET A 1 198 ? 6.209 7.656 -18.614 1.00 77.94 198 MET A N 1
ATOM 1564 C CA . MET A 1 198 ? 5.456 6.458 -18.232 1.00 77.94 198 MET A CA 1
ATOM 1565 C C . MET A 1 198 ? 5.970 5.195 -18.922 1.00 77.94 198 MET A C 1
ATOM 1567 O O . MET A 1 198 ? 5.954 4.124 -18.323 1.00 77.94 198 MET A O 1
ATOM 1571 N N . TRP A 1 199 ? 6.409 5.330 -20.174 1.00 85.38 199 TRP A N 1
ATOM 1572 C CA . TRP A 1 199 ? 6.889 4.232 -21.002 1.00 85.38 199 TRP A CA 1
ATOM 1573 C C . TRP A 1 199 ? 7.956 4.739 -21.977 1.00 85.38 199 TRP A C 1
ATOM 1575 O O . TRP A 1 199 ? 7.771 5.781 -22.612 1.00 85.38 199 TRP A O 1
ATOM 1585 N N . ASP A 1 200 ? 9.061 4.008 -22.081 1.00 89.31 200 ASP A N 1
ATOM 1586 C CA . ASP A 1 200 ? 10.112 4.151 -23.090 1.00 89.31 200 ASP A CA 1
ATOM 1587 C C . ASP A 1 200 ? 10.884 2.827 -23.234 1.00 89.31 200 ASP A C 1
ATOM 1589 O O . ASP A 1 200 ? 10.643 1.880 -22.484 1.00 89.31 200 ASP A O 1
ATOM 1593 N N . ASP A 1 201 ? 11.822 2.764 -24.180 1.00 89.19 201 ASP A N 1
ATOM 1594 C CA . ASP A 1 201 ? 12.600 1.558 -24.495 1.00 89.19 201 ASP A CA 1
ATOM 1595 C C . ASP A 1 201 ? 13.368 0.992 -23.292 1.00 89.19 201 ASP A C 1
ATOM 1597 O O . ASP A 1 201 ? 13.663 -0.204 -23.242 1.00 89.19 201 ASP A O 1
ATOM 1601 N N . HIS A 1 202 ? 13.751 1.842 -22.334 1.00 89.62 202 HIS A N 1
ATOM 1602 C CA . HIS A 1 202 ? 14.478 1.410 -21.142 1.00 89.62 202 HIS A CA 1
ATOM 1603 C C . HIS A 1 202 ? 13.530 0.744 -20.147 1.00 89.62 202 HIS A C 1
ATOM 1605 O O . HIS A 1 202 ? 13.824 -0.346 -19.650 1.00 89.62 202 HIS A O 1
ATOM 1611 N N . ILE A 1 203 ? 12.371 1.365 -19.913 1.00 90.62 203 ILE A N 1
ATOM 1612 C CA . ILE A 1 203 ? 11.287 0.794 -19.107 1.00 90.62 203 ILE A CA 1
ATOM 1613 C C . ILE A 1 203 ? 10.823 -0.529 -19.715 1.00 90.62 203 ILE A C 1
ATOM 1615 O O . ILE A 1 203 ? 10.734 -1.514 -18.990 1.00 90.62 203 ILE A O 1
ATOM 1619 N N . GLU A 1 204 ? 10.594 -0.586 -21.027 1.00 90.62 204 GLU A N 1
ATOM 1620 C CA . GLU A 1 204 ? 10.111 -1.784 -21.718 1.00 90.62 204 GLU A CA 1
ATOM 1621 C C . GLU A 1 204 ? 11.055 -2.978 -21.538 1.00 90.62 204 GLU A C 1
ATOM 1623 O O . GLU A 1 204 ? 10.615 -4.074 -21.187 1.00 90.62 204 GLU A O 1
ATOM 1628 N N . LYS A 1 205 ? 12.368 -2.762 -21.676 1.00 91.06 205 LYS A N 1
ATOM 1629 C CA . LYS A 1 205 ? 13.374 -3.816 -21.477 1.00 91.06 205 LYS A CA 1
ATOM 1630 C C . LYS A 1 205 ? 13.387 -4.346 -20.047 1.00 91.06 205 LYS A C 1
ATOM 1632 O O . LYS A 1 205 ? 13.457 -5.556 -19.847 1.00 91.06 205 LYS A O 1
ATOM 1637 N N . ILE A 1 206 ? 13.341 -3.465 -19.049 1.00 92.19 206 ILE A N 1
ATOM 1638 C CA . ILE A 1 206 ? 13.361 -3.876 -17.636 1.00 92.19 206 ILE A CA 1
ATOM 1639 C C . ILE A 1 206 ? 12.046 -4.548 -17.258 1.00 92.19 206 ILE A C 1
ATOM 1641 O O . ILE A 1 206 ? 12.054 -5.584 -16.597 1.00 92.19 206 ILE A O 1
ATOM 1645 N N . PHE A 1 207 ? 10.925 -3.989 -17.705 1.00 91.88 207 PHE A N 1
ATOM 1646 C CA . PHE A 1 207 ? 9.604 -4.537 -17.451 1.00 91.88 207 PHE A CA 1
ATOM 1647 C C . PHE A 1 207 ? 9.451 -5.927 -18.080 1.00 91.88 207 PHE A C 1
ATOM 1649 O O . PHE A 1 207 ? 8.984 -6.839 -17.406 1.00 91.88 207 PHE A O 1
ATOM 1656 N N . GLY A 1 208 ? 9.949 -6.134 -19.305 1.00 91.19 208 GLY A N 1
ATOM 1657 C CA . GLY A 1 208 ? 10.001 -7.446 -19.958 1.00 91.19 208 GLY A CA 1
ATOM 1658 C C . GLY A 1 208 ? 10.789 -8.496 -19.162 1.00 91.19 208 GLY A C 1
ATOM 1659 O O . GLY A 1 208 ? 10.372 -9.646 -19.062 1.00 91.19 208 GLY A O 1
ATOM 1660 N N . GLN A 1 209 ? 11.900 -8.103 -18.533 1.00 91.62 209 GLN A N 1
ATOM 1661 C CA . GLN A 1 209 ? 12.652 -8.993 -17.639 1.00 91.62 209 GLN A CA 1
ATOM 1662 C C . GLN A 1 209 ? 11.909 -9.251 -16.321 1.00 91.62 209 GLN A C 1
ATOM 1664 O O . GLN A 1 209 ? 11.937 -10.367 -15.815 1.00 91.62 209 GLN A O 1
ATOM 1669 N N . LEU A 1 210 ? 11.231 -8.240 -15.773 1.00 92.44 210 LEU A N 1
ATOM 1670 C CA . LEU A 1 210 ? 10.452 -8.361 -14.541 1.00 92.44 210 LEU A CA 1
ATOM 1671 C C . LEU A 1 210 ? 9.283 -9.340 -14.706 1.00 92.44 210 LEU A C 1
ATOM 1673 O O . LEU A 1 210 ? 9.114 -10.224 -13.873 1.00 92.44 210 LEU A O 1
ATOM 1677 N N . ILE A 1 211 ? 8.500 -9.218 -15.782 1.00 91.75 211 ILE A N 1
ATOM 1678 C CA . ILE A 1 211 ? 7.365 -10.119 -16.041 1.00 91.75 211 ILE A CA 1
ATOM 1679 C C . ILE A 1 211 ? 7.813 -11.556 -16.330 1.00 91.75 211 ILE A C 1
ATOM 1681 O O . ILE A 1 211 ? 7.071 -12.486 -16.036 1.00 91.75 211 ILE A O 1
ATOM 1685 N N . ALA A 1 212 ? 9.032 -11.753 -16.843 1.00 90.88 212 ALA A N 1
ATOM 1686 C CA . ALA A 1 212 ? 9.606 -13.081 -17.059 1.00 90.88 212 ALA A CA 1
ATOM 1687 C C . ALA A 1 212 ? 9.949 -13.815 -15.746 1.00 90.88 212 ALA A C 1
ATOM 1689 O O . ALA A 1 212 ? 10.183 -15.019 -15.766 1.00 90.88 212 ALA A O 1
ATOM 1690 N N . LEU A 1 213 ? 9.950 -13.117 -14.601 1.00 91.50 213 LEU A N 1
ATOM 1691 C CA . LEU A 1 213 ? 10.107 -13.712 -13.266 1.00 91.50 213 LEU A CA 1
ATOM 1692 C C . LEU A 1 213 ? 8.784 -14.242 -12.687 1.00 91.50 213 LEU A C 1
ATOM 1694 O O . LEU A 1 213 ? 8.728 -14.576 -11.497 1.00 91.50 213 LEU A O 1
ATOM 1698 N N . ARG A 1 214 ? 7.712 -14.255 -13.486 1.00 93.06 214 ARG A N 1
ATOM 1699 C CA . ARG A 1 214 ? 6.421 -14.804 -13.085 1.00 93.06 214 ARG A CA 1
ATOM 1700 C C . ARG A 1 214 ? 6.521 -16.310 -12.894 1.00 93.06 214 ARG A C 1
ATOM 1702 O O . ARG A 1 214 ? 7.039 -17.029 -13.744 1.00 93.06 214 ARG A O 1
ATOM 1709 N N . ASP A 1 215 ? 5.987 -16.770 -11.779 1.00 93.62 215 ASP A N 1
ATOM 1710 C CA . ASP A 1 215 ? 5.751 -18.176 -11.527 1.00 93.62 215 ASP A CA 1
ATOM 1711 C C . ASP A 1 215 ? 4.537 -18.645 -12.354 1.00 93.62 215 ASP A C 1
ATOM 1713 O O . ASP A 1 215 ? 3.439 -18.108 -12.171 1.00 93.62 215 ASP A O 1
ATOM 1717 N N . PRO A 1 216 ? 4.706 -19.609 -13.277 1.00 92.50 216 PRO A N 1
ATOM 1718 C CA . PRO A 1 216 ? 3.616 -20.071 -14.128 1.00 92.50 216 PRO A CA 1
ATOM 1719 C C . PRO A 1 216 ? 2.491 -20.770 -13.356 1.00 92.50 216 PRO A C 1
ATOM 1721 O O . PRO A 1 216 ? 1.371 -20.793 -13.870 1.00 92.50 216 PRO A O 1
ATOM 1724 N N . GLU A 1 217 ? 2.768 -21.315 -12.165 1.00 93.06 217 GLU A N 1
ATOM 1725 C CA . GLU A 1 217 ? 1.781 -22.022 -11.342 1.00 93.06 217 GLU A CA 1
ATOM 1726 C C . GLU A 1 217 ? 0.920 -21.038 -10.553 1.00 93.06 217 GLU A C 1
ATOM 1728 O O . GLU A 1 217 ? -0.307 -21.066 -10.641 1.00 93.06 217 GLU A O 1
ATOM 1733 N N . THR A 1 218 ? 1.563 -20.132 -9.810 1.00 95.25 218 THR A N 1
ATOM 1734 C CA . THR A 1 218 ? 0.844 -19.218 -8.913 1.00 95.25 218 THR A CA 1
ATOM 1735 C C . THR A 1 218 ? 0.415 -17.909 -9.570 1.00 95.25 218 THR A C 1
ATOM 1737 O O . THR A 1 218 ? -0.469 -17.210 -9.073 1.00 95.25 218 THR A O 1
ATOM 1740 N N . GLY A 1 219 ? 1.056 -17.534 -10.677 1.00 94.94 219 GLY A N 1
ATOM 1741 C CA . GLY A 1 219 ? 0.923 -16.217 -11.293 1.00 94.94 219 GLY A CA 1
ATOM 1742 C C . GLY A 1 219 ? 1.664 -15.105 -10.541 1.00 94.94 219 GLY A C 1
ATOM 1743 O O . GLY A 1 219 ? 1.763 -13.996 -11.065 1.00 94.94 219 GLY A O 1
ATOM 1744 N N . PHE A 1 220 ? 2.229 -15.349 -9.352 1.00 95.94 220 PHE A N 1
ATOM 1745 C CA . PHE A 1 220 ? 2.998 -14.333 -8.629 1.00 95.94 220 PHE A CA 1
ATOM 1746 C C . PHE A 1 220 ? 4.328 -14.026 -9.332 1.00 95.94 220 PHE A C 1
ATOM 1748 O O . PHE A 1 220 ? 4.874 -14.844 -10.064 1.00 95.94 220 PHE A O 1
ATOM 1755 N N . ILE A 1 221 ? 4.898 -12.844 -9.083 1.00 93.31 221 ILE A N 1
ATOM 1756 C CA . ILE A 1 221 ? 6.222 -12.461 -9.604 1.00 93.31 221 ILE A CA 1
ATOM 1757 C C . ILE A 1 221 ? 7.146 -12.251 -8.411 1.00 93.31 221 ILE A C 1
ATOM 1759 O O . ILE A 1 221 ? 6.801 -11.526 -7.475 1.00 93.31 221 ILE A O 1
ATOM 1763 N N . GLY A 1 222 ? 8.333 -12.856 -8.469 1.00 80.38 222 GLY A N 1
ATOM 1764 C CA . GLY A 1 222 ? 9.279 -12.875 -7.350 1.00 80.38 222 GLY A CA 1
ATOM 1765 C C . GLY A 1 222 ? 9.138 -14.131 -6.506 1.00 80.38 222 GLY A C 1
ATOM 1766 O O . GLY A 1 222 ? 8.989 -14.030 -5.289 1.00 80.38 222 GLY A O 1
ATOM 1767 N N . ARG A 1 223 ? 9.169 -15.286 -7.192 1.00 77.56 223 ARG A N 1
ATOM 1768 C CA . ARG A 1 223 ? 9.089 -16.645 -6.641 1.00 77.56 223 ARG A CA 1
ATOM 1769 C C . ARG A 1 223 ? 9.781 -16.757 -5.279 1.00 77.56 223 ARG A C 1
ATOM 1771 O O . ARG A 1 223 ? 10.907 -16.294 -5.096 1.00 77.56 223 ARG A O 1
ATOM 1778 N N . HIS A 1 224 ? 9.100 -17.403 -4.347 1.00 80.50 224 HIS A N 1
ATOM 1779 C CA . HIS A 1 224 ? 9.586 -17.710 -3.011 1.00 80.50 224 HIS A CA 1
ATOM 1780 C C . HIS A 1 224 ? 9.090 -19.111 -2.648 1.00 80.50 224 HIS A C 1
ATOM 1782 O O . HIS A 1 224 ? 8.011 -19.493 -3.096 1.00 80.50 224 HIS A O 1
ATOM 1788 N N . ASP A 1 225 ? 9.840 -19.852 -1.833 1.00 84.62 225 ASP A N 1
ATOM 1789 C CA . ASP A 1 225 ? 9.460 -21.219 -1.425 1.00 84.62 225 ASP A CA 1
ATOM 1790 C C . ASP A 1 225 ? 8.159 -21.247 -0.608 1.00 84.62 225 ASP A C 1
ATOM 1792 O O . ASP A 1 225 ? 7.472 -22.259 -0.520 1.00 84.62 225 ASP A O 1
ATOM 1796 N N . ASP A 1 226 ? 7.810 -20.096 -0.042 1.00 90.19 226 ASP A N 1
ATOM 1797 C CA . ASP A 1 226 ? 6.551 -19.851 0.644 1.00 90.19 226 ASP A CA 1
ATOM 1798 C C . ASP A 1 226 ? 5.663 -18.934 -0.224 1.00 90.19 226 ASP A C 1
ATOM 1800 O O . ASP A 1 226 ? 6.011 -17.756 -0.427 1.00 90.19 226 ASP A O 1
ATOM 1804 N N . PRO A 1 227 ? 4.517 -19.438 -0.716 1.00 91.69 227 PRO A N 1
ATOM 1805 C CA . PRO A 1 227 ? 3.623 -18.695 -1.599 1.00 91.69 227 PRO A CA 1
ATOM 1806 C C . PRO A 1 227 ? 2.996 -17.462 -0.936 1.00 91.69 227 PRO A C 1
ATOM 1808 O O . PRO A 1 227 ? 2.678 -16.497 -1.631 1.00 91.69 227 PRO A O 1
ATOM 1811 N N . GLY A 1 228 ? 2.871 -17.418 0.393 1.00 93.25 228 GLY A N 1
ATOM 1812 C CA . GLY A 1 228 ? 2.373 -16.234 1.092 1.00 93.25 228 GLY A CA 1
ATOM 1813 C C . GLY A 1 228 ? 3.352 -15.066 1.042 1.00 93.25 228 GLY A C 1
ATOM 1814 O O . GLY A 1 228 ? 2.964 -13.917 0.811 1.00 93.25 228 GLY A O 1
ATOM 1815 N N . TRP A 1 229 ? 4.652 -15.345 1.132 1.00 92.06 229 TRP A N 1
ATOM 1816 C CA . TRP A 1 229 ? 5.673 -14.320 0.923 1.00 92.06 229 TRP A CA 1
ATOM 1817 C C . TRP A 1 229 ? 5.757 -13.852 -0.534 1.00 92.06 229 TRP A C 1
ATOM 1819 O O . TRP A 1 229 ? 6.013 -12.662 -0.768 1.00 92.06 229 TRP A O 1
ATOM 1829 N N . ALA A 1 230 ? 5.506 -14.746 -1.496 1.00 93.44 230 ALA A N 1
ATOM 1830 C CA . ALA A 1 230 ? 5.390 -14.395 -2.911 1.00 93.44 230 ALA A CA 1
ATOM 1831 C C . ALA A 1 230 ? 4.169 -13.492 -3.171 1.00 93.44 230 ALA A C 1
ATOM 1833 O O . ALA A 1 230 ? 4.329 -12.437 -3.783 1.00 93.44 230 ALA A O 1
ATOM 1834 N N . MET A 1 231 ? 2.997 -13.822 -2.615 1.00 95.75 231 MET A N 1
ATOM 1835 C CA . MET A 1 231 ? 1.773 -13.008 -2.675 1.00 95.75 231 MET A CA 1
ATOM 1836 C C . MET A 1 231 ? 2.018 -11.578 -2.173 1.00 95.75 231 MET A C 1
ATOM 1838 O O . MET A 1 231 ? 1.741 -10.602 -2.874 1.00 95.75 231 MET A O 1
ATOM 1842 N N . ARG A 1 232 ? 2.646 -11.432 -1.000 1.00 93.00 232 ARG A N 1
ATOM 1843 C CA . ARG A 1 232 ? 2.975 -10.117 -0.419 1.00 93.00 232 ARG A CA 1
ATOM 1844 C C . ARG A 1 232 ? 3.969 -9.336 -1.277 1.00 93.00 232 ARG A C 1
ATOM 1846 O O . ARG A 1 232 ? 3.874 -8.112 -1.396 1.00 93.00 232 ARG A O 1
ATOM 1853 N N . GLY A 1 233 ? 4.952 -10.024 -1.860 1.00 92.44 233 GLY A N 1
ATOM 1854 C CA . GLY A 1 233 ? 5.892 -9.436 -2.815 1.00 92.44 233 GLY A CA 1
ATOM 1855 C C . GLY A 1 233 ? 5.188 -8.947 -4.080 1.00 92.44 233 GLY A C 1
ATOM 1856 O O . GLY A 1 233 ? 5.425 -7.818 -4.509 1.00 92.44 233 GLY A O 1
ATOM 1857 N N . HIS A 1 234 ? 4.284 -9.759 -4.620 1.00 95.62 234 HIS A N 1
ATOM 1858 C CA . HIS A 1 234 ? 3.507 -9.450 -5.808 1.00 95.62 234 HIS A CA 1
ATOM 1859 C C . HIS A 1 234 ? 2.583 -8.246 -5.571 1.00 95.62 234 HIS A C 1
ATOM 1861 O O . HIS A 1 234 ? 2.663 -7.267 -6.313 1.00 95.62 234 HIS A O 1
ATOM 1867 N N . ARG A 1 235 ? 1.814 -8.218 -4.472 1.00 94.25 235 ARG A N 1
ATOM 1868 C CA . ARG A 1 235 ? 1.003 -7.045 -4.101 1.00 94.25 235 ARG A CA 1
ATOM 1869 C C . ARG A 1 235 ? 1.853 -5.778 -4.011 1.00 94.25 235 ARG A C 1
ATOM 1871 O O . ARG A 1 235 ? 1.558 -4.780 -4.663 1.00 94.25 235 ARG A O 1
ATOM 1878 N N . ASN A 1 236 ? 2.893 -5.782 -3.179 1.00 90.44 236 ASN A N 1
ATOM 1879 C CA . ASN A 1 236 ? 3.624 -4.552 -2.869 1.00 90.44 236 ASN A CA 1
ATOM 1880 C C . ASN A 1 236 ? 4.460 -4.047 -4.052 1.00 90.44 236 ASN A C 1
ATOM 1882 O O . ASN A 1 236 ? 4.398 -2.870 -4.403 1.00 90.44 236 ASN A O 1
ATOM 1886 N N . ASN A 1 237 ? 5.229 -4.930 -4.686 1.00 92.19 237 ASN A N 1
ATOM 1887 C CA . ASN A 1 237 ? 6.204 -4.531 -5.697 1.00 92.19 237 ASN A CA 1
ATOM 1888 C C . ASN A 1 237 ? 5.578 -4.434 -7.091 1.00 92.19 237 ASN A C 1
ATOM 1890 O O . ASN A 1 237 ? 5.853 -3.490 -7.834 1.00 92.19 237 ASN A O 1
ATOM 1894 N N . ILE A 1 238 ? 4.729 -5.399 -7.451 1.00 94.12 238 ILE A N 1
ATOM 1895 C CA . ILE A 1 238 ? 4.148 -5.476 -8.793 1.00 94.12 238 ILE A CA 1
ATOM 1896 C C . ILE A 1 238 ? 2.903 -4.616 -8.854 1.00 94.12 238 ILE A C 1
ATOM 1898 O O . ILE A 1 238 ? 2.912 -3.606 -9.553 1.00 94.12 238 ILE A O 1
ATOM 1902 N N . LEU A 1 239 ? 1.867 -4.954 -8.087 1.00 93.31 239 LEU A N 1
ATOM 1903 C CA . LEU A 1 239 ? 0.591 -4.254 -8.184 1.00 93.31 239 LEU A CA 1
ATOM 1904 C C . LEU A 1 239 ? 0.734 -2.773 -7.802 1.00 93.31 239 LEU A C 1
ATOM 1906 O O . LEU A 1 239 ? 0.457 -1.897 -8.619 1.00 93.31 239 LEU A O 1
ATOM 1910 N N . VAL A 1 240 ? 1.221 -2.491 -6.588 1.00 90.62 240 VAL A N 1
ATOM 1911 C CA . VAL A 1 240 ? 1.230 -1.126 -6.035 1.00 90.62 240 VAL A CA 1
ATOM 1912 C C . VAL A 1 240 ? 2.349 -0.257 -6.612 1.00 90.62 240 VAL A C 1
ATOM 1914 O O . VAL A 1 240 ? 2.073 0.831 -7.111 1.00 90.62 240 VAL A O 1
ATOM 1917 N N . ILE A 1 241 ? 3.611 -0.694 -6.550 1.00 89.19 241 ILE A N 1
ATOM 1918 C CA . ILE A 1 241 ? 4.749 0.152 -6.964 1.00 89.19 241 ILE A CA 1
ATOM 1919 C C . ILE A 1 241 ? 4.890 0.225 -8.490 1.00 89.19 241 ILE A C 1
ATOM 1921 O O . ILE A 1 241 ? 5.329 1.249 -9.025 1.00 89.19 241 ILE A O 1
ATOM 1925 N N . THR A 1 242 ? 4.521 -0.838 -9.206 1.00 92.00 242 THR A N 1
ATOM 1926 C CA . THR A 1 242 ? 4.741 -0.920 -10.654 1.00 92.00 242 THR A CA 1
ATOM 1927 C C . THR A 1 242 ? 3.464 -0.613 -11.426 1.00 92.00 242 THR A C 1
ATOM 1929 O O . THR A 1 242 ? 3.357 0.473 -11.992 1.00 92.00 242 THR A O 1
ATOM 1932 N N . LEU A 1 243 ? 2.483 -1.514 -11.423 1.00 92.56 243 LEU A N 1
ATOM 1933 C CA . LEU A 1 243 ? 1.329 -1.470 -12.325 1.00 92.56 243 LEU A CA 1
ATOM 1934 C C . LEU A 1 243 ? 0.425 -0.257 -12.085 1.00 92.56 243 LEU A C 1
ATOM 1936 O O . LEU A 1 243 ? 0.155 0.502 -13.017 1.00 92.56 243 LEU A O 1
ATOM 1940 N N . TYR A 1 244 ? 0.031 -0.008 -10.836 1.00 91.19 244 TYR A N 1
ATOM 1941 C CA . TYR A 1 244 ? -0.798 1.142 -10.471 1.00 91.19 244 TYR A CA 1
ATOM 1942 C C . TYR A 1 244 ? -0.155 2.479 -10.819 1.00 91.19 244 TYR A C 1
ATOM 1944 O O . TYR A 1 244 ? -0.823 3.373 -11.336 1.00 91.19 244 TYR A O 1
ATOM 1952 N N . GLU A 1 245 ? 1.134 2.638 -10.528 1.00 87.81 245 GLU A N 1
ATOM 1953 C CA . GLU A 1 245 ? 1.857 3.863 -10.861 1.00 87.81 245 GLU A CA 1
ATOM 1954 C C . GLU A 1 245 ? 2.002 3.999 -12.385 1.00 87.81 245 GLU A C 1
ATOM 1956 O O . GLU A 1 245 ? 1.944 5.107 -12.909 1.00 87.81 245 GLU A O 1
ATOM 1961 N N . MET A 1 246 ? 2.146 2.880 -13.111 1.00 88.81 246 MET A N 1
ATOM 1962 C CA . MET A 1 246 ? 2.188 2.847 -14.579 1.00 88.81 246 MET A CA 1
ATOM 1963 C C . MET A 1 246 ? 0.820 3.087 -15.237 1.00 88.81 246 MET A C 1
ATOM 1965 O O . MET A 1 246 ? 0.785 3.501 -16.394 1.00 88.81 246 MET A O 1
ATOM 1969 N N . GLY A 1 247 ? -0.284 2.908 -14.505 1.00 91.12 247 GLY A N 1
ATOM 1970 C CA . GLY A 1 247 ? -1.642 3.010 -15.041 1.00 91.12 247 GLY A CA 1
ATOM 1971 C C . GLY A 1 247 ? -1.979 1.862 -15.993 1.00 91.12 247 GLY A C 1
ATOM 1972 O O . GLY A 1 247 ? -2.585 2.087 -17.039 1.00 91.12 247 GLY A O 1
ATOM 1973 N N . ILE A 1 248 ? -1.532 0.651 -15.659 1.00 91.94 248 ILE A N 1
ATOM 1974 C CA . ILE A 1 248 ? -1.749 -0.569 -16.447 1.00 91.94 248 ILE A CA 1
ATOM 1975 C C . ILE A 1 248 ? -2.194 -1.718 -15.541 1.00 91.94 248 ILE A C 1
ATOM 1977 O O . ILE A 1 248 ? -1.997 -1.661 -14.327 1.00 91.94 248 ILE A O 1
ATOM 1981 N N . GLN A 1 249 ? -2.758 -2.768 -16.132 1.00 91.94 249 GLN A N 1
ATOM 1982 C CA . GLN A 1 249 ? -3.149 -3.995 -15.432 1.00 91.94 249 GLN A CA 1
ATOM 1983 C C . GLN A 1 249 ? -2.527 -5.250 -16.048 1.00 91.94 249 GLN A C 1
ATOM 1985 O O . GLN A 1 249 ? -2.051 -5.237 -17.185 1.00 91.94 249 GLN A O 1
ATOM 1990 N N . GLU A 1 250 ? -2.548 -6.347 -15.292 1.00 92.31 250 GLU A N 1
ATOM 1991 C CA . GLU A 1 250 ? -2.072 -7.653 -15.753 1.00 92.31 250 GLU A CA 1
ATOM 1992 C C . GLU A 1 250 ? -3.042 -8.299 -16.755 1.00 92.31 250 GLU A C 1
ATOM 1994 O O . GLU A 1 250 ? -4.239 -7.998 -16.734 1.00 92.31 250 GLU A O 1
ATOM 1999 N N . PRO A 1 251 ? -2.566 -9.218 -17.615 1.00 92.31 251 PRO A N 1
ATOM 2000 C CA . PRO A 1 251 ? -3.428 -10.070 -18.420 1.00 92.31 251 PRO A CA 1
ATOM 2001 C C . PRO A 1 251 ? -4.408 -10.842 -17.542 1.00 92.31 251 PRO A C 1
ATOM 2003 O O . PRO A 1 251 ? -4.033 -11.329 -16.476 1.00 92.31 251 PRO A O 1
ATOM 2006 N N . VAL A 1 252 ? -5.647 -10.982 -18.017 1.00 93.62 252 VAL A N 1
ATOM 2007 C CA . VAL A 1 252 ? -6.732 -11.628 -17.264 1.00 93.62 252 VAL A CA 1
ATOM 2008 C C . VAL A 1 252 ? -6.332 -13.029 -16.803 1.00 93.62 252 VAL A C 1
ATOM 2010 O O . VAL A 1 252 ? -6.471 -13.319 -15.621 1.00 93.62 252 VAL A O 1
ATOM 2013 N N . ASP A 1 253 ? -5.751 -13.853 -17.680 1.00 93.75 253 ASP A N 1
ATOM 2014 C CA . ASP A 1 253 ? -5.357 -15.231 -17.348 1.00 93.75 253 ASP A CA 1
ATOM 2015 C C . ASP A 1 253 ? -4.367 -15.311 -16.176 1.00 93.75 253 ASP A C 1
ATOM 2017 O O . ASP A 1 253 ? -4.451 -16.219 -15.349 1.00 93.75 253 ASP A O 1
ATOM 2021 N N . GLU A 1 254 ? -3.461 -14.337 -16.054 1.00 94.94 254 GLU A N 1
ATOM 2022 C CA . GLU A 1 254 ? -2.527 -14.280 -14.926 1.00 94.94 254 GLU A CA 1
ATOM 2023 C C . GLU A 1 254 ? -3.220 -13.813 -13.641 1.00 94.94 254 GLU A C 1
ATOM 2025 O O . GLU A 1 254 ? -2.941 -14.346 -12.566 1.00 94.94 254 GLU A O 1
ATOM 2030 N N . GLN A 1 255 ? -4.189 -12.895 -13.742 1.00 96.06 255 GLN A N 1
ATOM 2031 C CA . GLN A 1 255 ? -5.014 -12.500 -12.596 1.00 96.06 255 GLN A CA 1
ATOM 2032 C C . GLN A 1 255 ? -5.812 -13.685 -12.038 1.00 96.06 255 GLN A C 1
ATOM 2034 O O . GLN A 1 255 ? -5.942 -13.812 -10.822 1.00 96.06 255 GLN A O 1
ATOM 2039 N N . LEU A 1 256 ? -6.310 -14.589 -12.893 1.00 97.62 256 LEU A N 1
ATOM 2040 C CA . LEU A 1 256 ? -7.041 -15.779 -12.438 1.00 97.62 256 LEU A CA 1
ATOM 2041 C C . LEU A 1 256 ? -6.156 -16.697 -11.580 1.00 97.62 256 LEU A C 1
ATOM 2043 O O . LEU A 1 256 ? -6.602 -17.190 -10.540 1.00 97.62 256 LEU A O 1
ATOM 2047 N N . LYS A 1 257 ? -4.888 -16.891 -11.967 1.00 97.38 257 LYS A N 1
ATOM 2048 C CA . LYS A 1 257 ? -3.915 -17.667 -11.177 1.00 97.38 257 LYS A CA 1
ATOM 2049 C C . LYS A 1 257 ? -3.598 -16.991 -9.845 1.00 97.38 257 LYS A C 1
ATOM 2051 O O . LYS A 1 257 ? -3.616 -17.660 -8.811 1.00 97.38 257 LYS A O 1
ATOM 2056 N N . VAL A 1 258 ? -3.389 -15.672 -9.861 1.00 97.69 258 VAL A N 1
ATOM 2057 C CA . VAL A 1 258 ? -3.156 -14.857 -8.656 1.00 97.69 258 VAL A CA 1
ATOM 2058 C C . VAL A 1 258 ? -4.336 -14.969 -7.686 1.00 97.69 258 VAL A C 1
ATOM 2060 O O . VAL A 1 258 ? -4.117 -15.162 -6.487 1.00 97.69 258 VAL A O 1
ATOM 2063 N N . ILE A 1 259 ? -5.577 -14.908 -8.188 1.00 98.50 259 ILE A N 1
ATOM 2064 C CA . ILE A 1 259 ? -6.802 -15.106 -7.397 1.00 98.50 259 ILE A CA 1
ATOM 2065 C C . ILE A 1 259 ? -6.800 -16.489 -6.743 1.00 98.50 259 ILE A C 1
ATOM 2067 O O . ILE A 1 259 ? -6.892 -16.578 -5.519 1.00 98.50 259 ILE A O 1
ATOM 2071 N N . ASN A 1 260 ? -6.681 -17.559 -7.537 1.00 98.50 260 ASN A N 1
ATOM 2072 C CA . ASN A 1 260 ? -6.751 -18.932 -7.028 1.00 98.50 260 ASN A CA 1
ATOM 2073 C C . ASN A 1 260 ? -5.656 -19.193 -5.981 1.00 98.50 260 ASN A C 1
ATOM 2075 O O . ASN A 1 260 ? -5.930 -19.738 -4.913 1.00 98.50 260 ASN A O 1
ATOM 2079 N N . SER A 1 261 ? -4.436 -18.729 -6.253 1.00 98.12 261 SER A N 1
ATOM 2080 C CA . SER A 1 261 ? -3.291 -18.898 -5.355 1.00 98.12 261 SER A CA 1
ATOM 2081 C C . SER A 1 261 ? -3.447 -18.099 -4.071 1.00 98.12 261 SER A C 1
ATOM 2083 O O . SER A 1 261 ? -3.074 -18.577 -3.008 1.00 98.12 261 SER A O 1
ATOM 2085 N N . THR A 1 262 ? -4.030 -16.900 -4.136 1.00 98.50 262 THR A N 1
ATOM 2086 C CA . THR A 1 262 ? -4.258 -16.072 -2.946 1.00 98.50 262 THR A CA 1
ATOM 2087 C C . THR A 1 262 ? -5.396 -16.623 -2.086 1.00 98.50 262 THR A C 1
ATOM 2089 O O . THR A 1 262 ? -5.279 -16.630 -0.863 1.00 98.50 262 THR A O 1
ATOM 2092 N N . LEU A 1 263 ? -6.469 -17.143 -2.693 1.00 98.62 263 LEU A N 1
ATOM 2093 C CA . LEU A 1 263 ? -7.544 -17.825 -1.963 1.00 98.62 263 LEU A CA 1
ATOM 2094 C C . LEU A 1 263 ? -7.034 -19.067 -1.220 1.00 98.62 263 LEU A C 1
ATOM 2096 O O . LEU A 1 263 ? -7.418 -19.285 -0.073 1.00 98.62 263 LEU A O 1
ATOM 2100 N N . ALA A 1 264 ? -6.130 -19.838 -1.832 1.00 98.19 264 ALA A N 1
ATOM 2101 C CA . ALA A 1 264 ? -5.534 -21.025 -1.218 1.00 98.19 264 ALA A CA 1
ATOM 2102 C C . ALA A 1 264 ? -4.676 -20.722 0.029 1.00 98.19 264 ALA A C 1
ATOM 2104 O O . ALA A 1 264 ? -4.377 -21.631 0.799 1.00 98.19 264 ALA A O 1
ATOM 2105 N N . LEU A 1 265 ? -4.294 -19.458 0.251 1.00 98.00 265 LEU A N 1
ATOM 2106 C CA . LEU A 1 265 ? -3.533 -19.027 1.428 1.00 98.00 265 LEU A CA 1
ATOM 2107 C C . LEU A 1 265 ? -4.410 -18.728 2.651 1.00 98.00 265 LEU A C 1
ATOM 2109 O O . LEU A 1 265 ? -3.860 -18.395 3.703 1.00 98.00 265 LEU A O 1
ATOM 2113 N N . GLN A 1 266 ? -5.742 -18.781 2.536 1.00 98.44 266 GLN A N 1
ATOM 2114 C CA . GLN A 1 266 ? -6.616 -18.572 3.688 1.00 98.44 266 GLN A CA 1
ATOM 2115 C C . GLN A 1 266 ? -6.575 -19.792 4.619 1.00 98.44 266 GLN A C 1
ATOM 2117 O O . GLN A 1 266 ? -6.891 -20.913 4.222 1.00 98.44 266 GLN A O 1
ATOM 2122 N N . ARG A 1 267 ? -6.198 -19.558 5.875 1.00 97.19 267 ARG A N 1
ATOM 2123 C CA . ARG A 1 267 ? -6.187 -20.542 6.957 1.00 97.19 267 ARG A CA 1
ATOM 2124 C C . ARG A 1 267 ? -7.612 -20.901 7.404 1.00 97.19 267 ARG A C 1
ATOM 2126 O O . ARG A 1 267 ? -8.549 -20.138 7.161 1.00 97.19 267 ARG A O 1
ATOM 2133 N N . PRO A 1 268 ? -7.784 -22.027 8.123 1.00 96.88 268 PRO A N 1
ATOM 2134 C CA . PRO A 1 268 ? -9.076 -22.414 8.696 1.00 96.88 268 PRO A CA 1
ATOM 2135 C C . PRO A 1 268 ? -9.699 -21.382 9.649 1.00 96.88 268 PRO A C 1
ATOM 2137 O O . PRO A 1 268 ? -10.920 -21.313 9.740 1.00 96.88 268 PRO A O 1
ATOM 2140 N N . ASP A 1 269 ? -8.883 -20.571 10.326 1.00 95.00 269 ASP A N 1
ATOM 2141 C CA . ASP A 1 269 ? -9.330 -19.462 11.189 1.00 95.00 269 ASP A CA 1
ATOM 2142 C C . ASP A 1 269 ? -9.764 -18.206 10.407 1.00 95.00 269 ASP A C 1
ATOM 2144 O O . ASP A 1 269 ? -10.204 -17.223 10.991 1.00 95.00 269 ASP A O 1
ATOM 2148 N N . GLY A 1 270 ? -9.666 -18.222 9.076 1.00 96.81 270 GLY A N 1
ATOM 2149 C CA . GLY A 1 270 ? -10.068 -17.122 8.204 1.00 96.81 270 GLY A CA 1
ATOM 2150 C C . GLY A 1 270 ? -8.974 -16.093 7.915 1.00 96.81 270 GLY A C 1
ATOM 2151 O O . GLY A 1 270 ? -9.155 -15.298 6.987 1.00 96.81 270 GLY A O 1
ATOM 2152 N N . LEU A 1 271 ? -7.838 -16.114 8.618 1.00 96.75 271 LEU A N 1
ATOM 2153 C CA . LEU A 1 271 ? -6.698 -15.245 8.312 1.00 96.75 271 LEU A CA 1
ATOM 2154 C C . LEU A 1 271 ? -5.911 -15.765 7.099 1.00 96.75 271 LEU A C 1
ATOM 2156 O O . LEU A 1 271 ? -5.951 -16.945 6.766 1.00 96.75 271 LEU A O 1
ATOM 2160 N N . TYR A 1 272 ? -5.160 -14.896 6.424 1.00 97.44 272 TYR A N 1
ATOM 2161 C CA . TYR A 1 272 ? -4.268 -15.303 5.330 1.00 97.44 272 TYR A CA 1
ATOM 2162 C C . TYR A 1 272 ? -2.834 -15.553 5.808 1.00 97.44 272 TYR A C 1
ATOM 2164 O O . TYR A 1 272 ? -2.289 -14.776 6.594 1.00 97.44 272 TYR A O 1
ATOM 2172 N N . HIS A 1 273 ? -2.196 -16.587 5.244 1.00 94.56 273 HIS A N 1
ATOM 2173 C CA . HIS A 1 273 ? -0.771 -16.907 5.406 1.00 94.56 273 HIS A CA 1
ATOM 2174 C C . HIS A 1 273 ? -0.320 -16.959 6.879 1.00 94.56 273 HIS A C 1
ATOM 2176 O O . HIS A 1 273 ? -0.835 -17.770 7.637 1.00 94.56 273 HIS A O 1
ATOM 2182 N N . ASP A 1 274 ? 0.636 -16.128 7.298 1.00 90.38 274 ASP A N 1
ATOM 2183 C CA . ASP A 1 274 ? 1.191 -16.094 8.655 1.00 90.38 274 ASP A CA 1
ATOM 2184 C C . ASP A 1 274 ? 0.248 -15.457 9.690 1.00 90.38 274 ASP A C 1
ATOM 2186 O O . ASP A 1 274 ? 0.608 -15.354 10.856 1.00 90.38 274 ASP A O 1
ATOM 2190 N N . GLY A 1 275 ? -0.952 -15.029 9.280 1.00 89.69 275 GLY A N 1
ATOM 2191 C CA . GLY A 1 275 ? -1.930 -14.368 10.143 1.00 89.69 275 GLY A CA 1
ATOM 2192 C C . GLY A 1 275 ? -1.625 -12.895 10.420 1.00 89.69 275 GLY A C 1
ATOM 2193 O O . GLY A 1 275 ? -2.451 -12.182 10.988 1.00 89.69 275 GLY A O 1
ATOM 2194 N N . SER A 1 276 ? -0.483 -12.378 9.957 1.00 88.62 276 SER A N 1
ATOM 2195 C CA . SER A 1 276 ? -0.103 -10.989 10.187 1.00 88.62 276 SER A CA 1
ATOM 2196 C C . SER A 1 276 ? -1.071 -10.014 9.505 1.00 88.62 276 SER A C 1
ATOM 2198 O O . SER A 1 276 ? -1.593 -10.256 8.410 1.00 88.62 276 SER A O 1
ATOM 2200 N N . MET A 1 277 ? -1.280 -8.841 10.109 1.00 91.12 277 MET A N 1
ATOM 2201 C CA . MET A 1 277 ? -2.136 -7.806 9.518 1.00 91.12 277 MET A CA 1
ATOM 2202 C C . MET A 1 277 ? -1.643 -7.363 8.122 1.00 91.12 277 MET A C 1
ATOM 2204 O O . MET A 1 277 ? -2.450 -7.057 7.245 1.00 91.12 277 MET A O 1
ATOM 2208 N N . CYS A 1 278 ? -0.325 -7.394 7.872 1.00 90.06 278 CYS A N 1
ATOM 2209 C CA . CYS A 1 278 ? 0.236 -7.147 6.539 1.00 90.06 278 CYS A CA 1
ATOM 2210 C C . CYS A 1 278 ? -0.248 -8.183 5.516 1.00 90.06 278 CYS A C 1
ATOM 2212 O O . CYS A 1 278 ? -0.672 -7.804 4.428 1.00 90.06 278 CYS A O 1
ATOM 2214 N N . ALA A 1 279 ? -0.160 -9.477 5.851 1.00 93.56 279 ALA A N 1
ATOM 2215 C CA . ALA A 1 279 ? -0.540 -10.556 4.944 1.00 93.56 279 ALA A CA 1
ATOM 2216 C C . ALA A 1 279 ? -2.028 -10.491 4.591 1.00 93.56 279 ALA A C 1
ATOM 2218 O O . ALA A 1 279 ? -2.389 -10.596 3.420 1.00 93.56 279 ALA A O 1
ATOM 2219 N N . ASN A 1 280 ? -2.879 -10.230 5.586 1.00 96.69 280 ASN A N 1
ATOM 2220 C CA . ASN A 1 280 ? -4.313 -10.088 5.370 1.00 96.69 280 ASN A CA 1
ATOM 2221 C C . ASN A 1 280 ? -4.652 -8.896 4.465 1.00 96.69 280 ASN A C 1
ATOM 2223 O O . ASN A 1 280 ? -5.389 -9.060 3.496 1.00 96.69 280 ASN A O 1
ATOM 2227 N N . MET A 1 281 ? -4.090 -7.711 4.723 1.00 96.50 281 MET A N 1
ATOM 2228 C CA . MET A 1 281 ? -4.327 -6.540 3.870 1.00 96.50 281 MET A CA 1
ATOM 2229 C C . MET A 1 281 ? -3.809 -6.765 2.438 1.00 96.50 281 MET A C 1
ATOM 2231 O O . MET A 1 281 ? -4.499 -6.408 1.481 1.00 96.50 281 MET A O 1
ATOM 2235 N N . ASP A 1 282 ? -2.622 -7.364 2.280 1.00 96.94 282 ASP A N 1
ATOM 2236 C CA . ASP A 1 282 ? -2.041 -7.654 0.965 1.00 96.94 282 ASP A CA 1
ATOM 2237 C C . ASP A 1 282 ? -2.944 -8.615 0.161 1.00 96.94 282 ASP A C 1
ATOM 2239 O O . ASP A 1 282 ? -3.274 -8.329 -0.995 1.00 96.94 282 ASP A O 1
ATOM 2243 N N . ALA A 1 283 ? -3.412 -9.701 0.787 1.00 98.38 283 ALA A N 1
ATOM 2244 C CA . ALA A 1 283 ? -4.312 -10.675 0.168 1.00 98.38 283 ALA A CA 1
ATOM 2245 C C . ALA A 1 283 ? -5.672 -10.061 -0.196 1.00 98.38 283 ALA A C 1
ATOM 2247 O O . ALA A 1 283 ? -6.138 -10.201 -1.327 1.00 98.38 283 ALA A O 1
ATOM 2248 N N . ILE A 1 284 ? -6.296 -9.336 0.741 1.00 98.69 284 ILE A N 1
ATOM 2249 C CA . ILE A 1 284 ? -7.602 -8.695 0.535 1.00 98.69 284 ILE A CA 1
ATOM 2250 C C . ILE A 1 284 ? -7.532 -7.695 -0.621 1.00 98.69 284 ILE A C 1
ATOM 2252 O O . ILE A 1 284 ? -8.438 -7.672 -1.454 1.00 98.69 284 ILE A O 1
ATOM 2256 N N . GLN A 1 285 ? -6.468 -6.890 -0.710 1.00 98.25 285 GLN A N 1
ATOM 2257 C CA . GLN A 1 285 ? -6.329 -5.953 -1.819 1.00 98.25 285 GLN A CA 1
ATOM 2258 C C . GLN A 1 285 ? -6.189 -6.667 -3.159 1.00 98.25 285 GLN A C 1
ATOM 2260 O O . GLN A 1 285 ? -6.872 -6.283 -4.105 1.00 98.25 285 GLN A O 1
ATOM 2265 N N . LEU A 1 286 ? -5.311 -7.673 -3.248 1.00 97.56 286 LEU A N 1
ATOM 2266 C CA . LEU A 1 286 ? -5.115 -8.430 -4.486 1.00 97.56 286 LEU A CA 1
ATOM 2267 C C . LEU A 1 286 ? -6.436 -9.019 -4.975 1.00 97.56 286 LEU A C 1
ATOM 2269 O O . LEU A 1 286 ? -6.820 -8.811 -6.125 1.00 97.56 286 LEU A O 1
ATOM 2273 N N . LEU A 1 287 ? -7.154 -9.695 -4.080 1.00 98.62 287 LEU A N 1
ATOM 2274 C CA . LEU A 1 287 ? -8.433 -10.315 -4.388 1.00 98.62 287 LEU A CA 1
ATOM 2275 C C . LEU A 1 287 ? -9.489 -9.286 -4.801 1.00 98.62 287 LEU A C 1
ATOM 2277 O O . LEU A 1 287 ? -10.154 -9.477 -5.818 1.00 98.62 287 LEU A O 1
ATOM 2281 N N . ALA A 1 288 ? -9.638 -8.189 -4.056 1.00 98.25 288 ALA A N 1
ATOM 2282 C CA . ALA A 1 288 ? -10.617 -7.154 -4.374 1.00 98.25 288 ALA A CA 1
ATOM 2283 C C . ALA A 1 288 ? -10.313 -6.472 -5.718 1.00 98.25 288 ALA A C 1
ATOM 2285 O O . ALA A 1 288 ? -11.219 -6.277 -6.526 1.00 98.25 288 ALA A O 1
ATOM 2286 N N . GLU A 1 289 ? -9.046 -6.157 -5.987 1.00 97.50 289 GLU A N 1
ATOM 2287 C CA . GLU A 1 289 ? -8.617 -5.495 -7.218 1.00 97.50 289 GLU A CA 1
ATOM 2288 C C . GLU A 1 289 ? -8.862 -6.399 -8.434 1.00 97.50 289 GLU A C 1
ATOM 2290 O O . GLU A 1 289 ? -9.529 -5.982 -9.381 1.00 97.50 289 GLU A O 1
ATOM 2295 N N . CYS A 1 290 ? -8.423 -7.660 -8.377 1.00 96.50 290 CYS A N 1
ATOM 2296 C CA . CYS A 1 290 ? -8.643 -8.612 -9.467 1.00 96.50 290 CYS A CA 1
ATOM 2297 C C . CYS A 1 290 ? -10.138 -8.935 -9.649 1.00 96.50 290 CYS A C 1
ATOM 2299 O O . CYS A 1 290 ? -10.597 -9.138 -10.773 1.00 96.50 290 CYS A O 1
ATOM 2301 N N . THR A 1 291 ? -10.934 -8.931 -8.572 1.00 96.88 291 THR A N 1
ATOM 2302 C CA . THR A 1 291 ? -12.397 -9.112 -8.653 1.00 96.88 291 THR A CA 1
ATOM 2303 C C . THR A 1 291 ? -13.061 -7.985 -9.430 1.00 96.88 291 THR A C 1
ATOM 2305 O O . THR A 1 291 ? -13.946 -8.248 -10.242 1.00 96.88 291 THR A O 1
ATOM 2308 N N . VAL A 1 292 ? -12.658 -6.732 -9.196 1.00 96.06 292 VAL A N 1
ATOM 2309 C CA . VAL A 1 292 ? -13.198 -5.582 -9.935 1.00 96.06 292 VAL A CA 1
ATOM 2310 C C . VAL A 1 292 ? -12.851 -5.676 -11.421 1.00 96.06 292 VAL A C 1
ATOM 2312 O O . VAL A 1 292 ? -13.687 -5.346 -12.258 1.00 96.06 292 VAL A O 1
ATOM 2315 N N . GLN A 1 293 ? -11.648 -6.150 -11.748 1.00 93.75 293 GLN A N 1
ATOM 2316 C CA . GLN A 1 293 ? -11.168 -6.235 -13.128 1.00 93.75 293 GLN A CA 1
ATOM 2317 C C . GLN A 1 293 ? -11.753 -7.419 -13.911 1.00 93.75 293 GLN A C 1
ATOM 2319 O O . GLN A 1 293 ? -12.021 -7.286 -15.103 1.00 93.75 293 GLN A O 1
ATOM 2324 N N . THR A 1 294 ? -11.954 -8.571 -13.265 1.00 95.62 294 THR A N 1
ATOM 2325 C CA . THR A 1 294 ? -12.302 -9.831 -13.956 1.00 95.62 294 THR A CA 1
ATOM 2326 C C . THR A 1 294 ? -13.708 -10.344 -13.654 1.00 95.62 294 THR A C 1
ATOM 2328 O O . THR A 1 294 ? -14.275 -11.088 -14.449 1.00 95.62 294 THR A O 1
ATOM 2331 N N . GLY A 1 295 ? -14.272 -10.012 -12.489 1.00 94.94 295 GLY A N 1
ATOM 2332 C CA . GLY A 1 295 ? -15.500 -10.623 -11.972 1.00 94.94 295 GLY A CA 1
ATOM 2333 C C . GLY A 1 295 ? -15.379 -12.108 -11.590 1.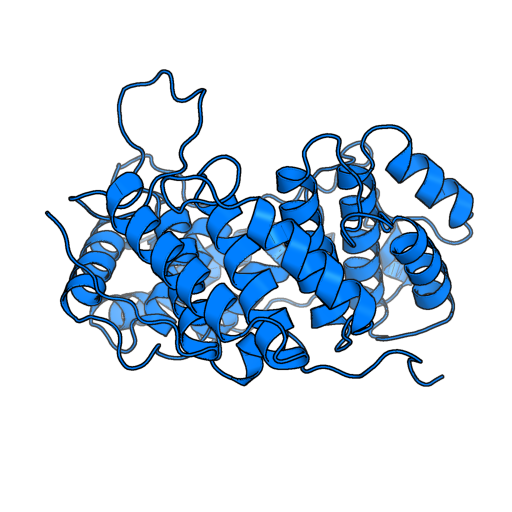00 94.94 295 GLY A C 1
ATOM 2334 O O . GLY A 1 295 ? -16.357 -12.688 -11.110 1.00 94.94 295 GLY A O 1
ATOM 2335 N N . TYR A 1 296 ? -14.210 -12.728 -11.767 1.00 96.81 296 TYR A N 1
ATOM 2336 C CA . TYR A 1 296 ? -13.981 -14.147 -11.502 1.00 96.81 296 TYR A CA 1
ATOM 2337 C C . TYR A 1 296 ? -14.098 -14.465 -10.006 1.00 96.81 296 TYR A C 1
ATOM 2339 O O . TYR A 1 296 ? -13.602 -13.714 -9.171 1.00 96.81 296 TYR A O 1
ATOM 2347 N N . LEU A 1 297 ? -14.791 -15.563 -9.667 1.00 96.62 297 LEU A N 1
ATOM 2348 C CA . LEU A 1 297 ? -15.061 -16.016 -8.289 1.00 96.62 297 LEU A CA 1
ATOM 2349 C C . LEU A 1 297 ? -15.584 -14.920 -7.342 1.00 96.62 297 LEU A C 1
ATOM 2351 O O . LEU A 1 297 ? -15.393 -14.995 -6.128 1.00 96.62 297 LEU A O 1
ATOM 2355 N N . ARG A 1 298 ? -16.288 -13.905 -7.866 1.00 97.38 298 ARG A N 1
ATOM 2356 C CA . ARG A 1 298 ? -16.721 -12.725 -7.095 1.00 97.38 298 ARG A CA 1
ATOM 2357 C C . ARG A 1 298 ? -17.405 -13.074 -5.771 1.00 97.38 298 ARG A C 1
ATOM 2359 O O . ARG A 1 298 ? -17.161 -12.417 -4.762 1.00 97.38 298 ARG A O 1
ATOM 2366 N N . HIS A 1 299 ? -18.277 -14.083 -5.772 1.00 97.94 299 HIS A N 1
ATOM 2367 C CA . HIS A 1 299 ? -18.992 -14.505 -4.570 1.00 97.94 299 HIS A CA 1
ATOM 2368 C C . HIS A 1 299 ? -18.064 -15.137 -3.522 1.00 97.94 299 HIS A C 1
ATOM 2370 O O . HIS A 1 299 ? -18.145 -14.782 -2.344 1.00 97.94 299 HIS A O 1
ATOM 2376 N N . ASP A 1 300 ? -17.177 -16.034 -3.951 1.00 98.44 300 ASP A N 1
ATOM 2377 C CA . ASP A 1 300 ? -16.263 -16.757 -3.065 1.00 98.44 300 ASP A CA 1
ATOM 2378 C C . ASP A 1 300 ? -15.193 -15.829 -2.503 1.00 98.44 300 ASP A C 1
ATOM 2380 O O . ASP A 1 300 ? -14.920 -15.858 -1.305 1.00 98.44 300 ASP A O 1
ATOM 2384 N N . ILE A 1 301 ? -14.673 -14.923 -3.334 1.00 98.62 301 ILE A N 1
ATOM 2385 C CA . ILE A 1 301 ? -13.747 -13.873 -2.914 1.00 98.62 301 ILE A CA 1
ATOM 2386 C C . ILE A 1 301 ? -14.396 -12.960 -1.877 1.00 98.62 301 ILE A C 1
ATOM 2388 O O . ILE A 1 301 ? -13.799 -12.701 -0.832 1.00 98.62 301 ILE A O 1
ATOM 2392 N N . ARG A 1 302 ? -15.633 -12.507 -2.124 1.00 98.50 302 ARG A N 1
ATOM 2393 C CA . ARG A 1 302 ? -16.365 -11.679 -1.160 1.00 98.50 302 ARG A CA 1
ATOM 2394 C C . ARG A 1 302 ? -16.487 -12.390 0.187 1.00 98.50 302 ARG A C 1
ATOM 2396 O O . ARG A 1 302 ? -16.103 -11.814 1.197 1.00 98.50 302 ARG A O 1
ATOM 2403 N N . LYS A 1 303 ? -16.942 -13.648 0.196 1.00 98.44 303 LYS A N 1
ATOM 2404 C CA . LYS A 1 303 ? -17.041 -14.458 1.423 1.00 98.44 303 LYS A CA 1
ATOM 2405 C C . LYS A 1 303 ? -15.684 -14.662 2.101 1.00 98.44 303 LYS A C 1
ATOM 2407 O O . LYS A 1 303 ? -15.600 -14.629 3.323 1.00 98.44 303 LYS A O 1
ATOM 2412 N N . SER A 1 304 ? -14.625 -14.868 1.322 1.00 98.62 304 SER A N 1
ATOM 2413 C CA . SER A 1 304 ? -13.259 -15.015 1.828 1.00 98.62 304 SER A CA 1
ATOM 2414 C C . SER A 1 304 ? -12.781 -13.750 2.540 1.00 98.62 304 SER A C 1
ATOM 2416 O O . SER A 1 304 ? -12.223 -13.827 3.632 1.00 98.62 304 SER A O 1
ATOM 2418 N N . ILE A 1 305 ? -13.050 -12.576 1.962 1.00 98.69 305 ILE A N 1
ATOM 2419 C CA . ILE A 1 305 ? -12.733 -11.279 2.568 1.00 98.69 305 ILE A CA 1
ATOM 2420 C C . ILE A 1 305 ? -13.581 -11.036 3.823 1.00 98.69 305 ILE A C 1
ATOM 2422 O O . ILE A 1 305 ? -13.035 -10.596 4.827 1.00 98.69 305 ILE A O 1
ATOM 2426 N N . GLU A 1 306 ? -14.875 -11.365 3.813 1.00 98.19 306 GLU A N 1
ATOM 2427 C CA . GLU A 1 306 ? -15.743 -11.256 4.999 1.00 98.19 306 GLU A CA 1
ATOM 2428 C C . GLU A 1 306 ? -15.223 -12.108 6.166 1.00 98.19 306 GLU A C 1
ATOM 2430 O O . GLU A 1 306 ? -15.124 -11.609 7.288 1.00 98.19 306 GLU A O 1
ATOM 2435 N N . ARG A 1 307 ? -14.811 -13.358 5.897 1.00 97.88 307 ARG A N 1
ATOM 2436 C CA . ARG A 1 307 ? -14.164 -14.223 6.899 1.00 97.88 307 ARG A CA 1
ATOM 2437 C C . ARG A 1 307 ? -12.883 -13.603 7.446 1.00 97.88 307 ARG A C 1
ATOM 2439 O O . ARG A 1 307 ? -12.711 -13.560 8.656 1.00 97.88 307 ARG A O 1
ATOM 2446 N N . ALA A 1 308 ? -12.018 -13.084 6.576 1.00 97.69 308 ALA A N 1
ATOM 2447 C CA . ALA A 1 308 ? -10.766 -12.466 7.004 1.00 97.69 308 ALA A CA 1
ATOM 2448 C C . ALA A 1 308 ? -10.997 -11.200 7.838 1.00 97.69 308 ALA A C 1
ATOM 2450 O O . ALA A 1 308 ? -10.334 -11.001 8.849 1.00 97.69 308 ALA A O 1
ATOM 2451 N N . LEU A 1 309 ? -11.962 -10.355 7.463 1.00 96.81 309 LEU A N 1
ATOM 2452 C CA . LEU A 1 309 ? -12.318 -9.166 8.238 1.00 96.81 309 LEU A CA 1
ATOM 2453 C C . LEU A 1 309 ? -12.864 -9.525 9.625 1.00 96.81 309 LEU A C 1
ATOM 2455 O O . LEU A 1 309 ? -12.509 -8.857 10.595 1.00 96.81 309 LEU A O 1
ATOM 2459 N N . ALA A 1 310 ? -13.687 -10.573 9.731 1.00 95.19 310 ALA A N 1
ATOM 2460 C CA . ALA A 1 310 ? -14.151 -11.086 11.018 1.00 95.19 310 ALA A CA 1
ATOM 2461 C C . ALA A 1 310 ? -12.984 -11.640 11.856 1.00 95.19 310 ALA A C 1
ATOM 2463 O O . ALA A 1 310 ? -12.815 -11.234 13.003 1.00 95.19 310 ALA A O 1
ATOM 2464 N N . ALA A 1 311 ? -12.123 -12.463 11.255 1.00 94.25 311 ALA A N 1
ATOM 2465 C CA . ALA A 1 311 ? -10.954 -13.051 11.904 1.00 94.25 311 ALA A CA 1
ATOM 2466 C C . ALA A 1 311 ? -9.938 -11.995 12.382 1.00 94.25 311 ALA A C 1
ATOM 2468 O O . ALA A 1 311 ? -9.362 -12.126 13.458 1.00 94.25 311 ALA A O 1
ATOM 2469 N N . ILE A 1 312 ? -9.747 -10.897 11.637 1.00 93.56 312 ILE A N 1
ATOM 2470 C CA . ILE A 1 312 ? -8.926 -9.757 12.083 1.00 93.56 312 ILE A CA 1
ATOM 2471 C C . ILE A 1 312 ? -9.507 -9.142 13.363 1.00 93.56 312 ILE A C 1
ATOM 2473 O O . ILE A 1 312 ? -8.756 -8.816 14.281 1.00 93.56 312 ILE A O 1
ATOM 2477 N N . VAL A 1 313 ? -10.831 -8.965 13.441 1.00 91.75 313 VAL A N 1
ATOM 2478 C CA . VAL A 1 313 ? -11.478 -8.430 14.651 1.00 91.75 313 VAL A CA 1
ATOM 2479 C C . VAL A 1 313 ? -11.322 -9.396 15.821 1.00 91.75 313 VAL A C 1
ATOM 2481 O O . VAL A 1 313 ? -11.007 -8.954 16.922 1.00 91.75 313 VAL A O 1
ATOM 2484 N N . GLU A 1 314 ? -11.530 -10.688 15.581 1.00 90.69 314 GLU A N 1
ATOM 2485 C CA . GLU A 1 314 ? -11.500 -11.728 16.608 1.00 90.69 314 GLU A CA 1
ATOM 2486 C C . GLU A 1 314 ? -10.092 -11.969 17.165 1.00 90.69 314 GLU A C 1
ATOM 2488 O O . GLU A 1 314 ? -9.909 -12.035 18.379 1.00 90.69 314 GLU A O 1
ATOM 2493 N N . HIS A 1 315 ? -9.092 -12.073 16.290 1.00 87.88 315 HIS A N 1
ATOM 2494 C CA . HIS A 1 315 ? -7.752 -12.521 16.671 1.00 87.88 315 HIS A CA 1
ATOM 2495 C C . HIS A 1 315 ? -6.738 -11.387 16.810 1.00 87.88 315 HIS A C 1
ATOM 2497 O O . HIS A 1 315 ? -5.761 -11.533 17.543 1.00 87.88 315 HIS A O 1
ATOM 2503 N N . LEU A 1 316 ? -6.929 -10.264 16.106 1.00 87.12 316 LEU A N 1
ATOM 2504 C CA . LEU A 1 316 ? -5.909 -9.215 16.022 1.00 87.12 316 LEU A CA 1
ATOM 2505 C C . LEU A 1 316 ? -6.331 -7.892 16.672 1.00 87.12 316 LEU A C 1
ATOM 2507 O O . LEU A 1 316 ? -5.454 -7.111 17.038 1.00 87.12 316 LEU A O 1
ATOM 2511 N N . ALA A 1 317 ? -7.627 -7.594 16.812 1.00 85.88 317 ALA A N 1
ATOM 2512 C CA . ALA A 1 317 ? -8.073 -6.313 17.359 1.00 85.88 317 ALA A CA 1
ATOM 2513 C C . ALA A 1 317 ? -8.034 -6.284 18.895 1.00 85.88 317 ALA A C 1
ATOM 2515 O O . ALA A 1 317 ? -8.635 -7.111 19.572 1.00 85.88 317 ALA A O 1
ATOM 2516 N N . VAL A 1 318 ? -7.431 -5.240 19.465 1.00 81.12 318 VAL A N 1
ATOM 2517 C CA . VAL A 1 318 ? -7.178 -5.157 20.919 1.00 81.12 318 VAL A CA 1
ATOM 2518 C C . VAL A 1 318 ? -8.265 -4.365 21.634 1.00 81.12 318 VAL A C 1
ATOM 2520 O O . VAL A 1 318 ? -8.594 -3.272 21.152 1.00 81.12 318 VAL A O 1
ATOM 2523 N N . PRO A 1 319 ? -8.796 -4.804 22.795 1.00 74.00 319 PRO A N 1
ATOM 2524 C CA . PRO A 1 319 ? -9.827 -4.079 23.541 1.00 74.00 319 PRO A CA 1
ATOM 2525 C C . PRO A 1 319 ? -9.575 -2.568 23.644 1.00 74.00 319 PRO A C 1
ATOM 2527 O O . P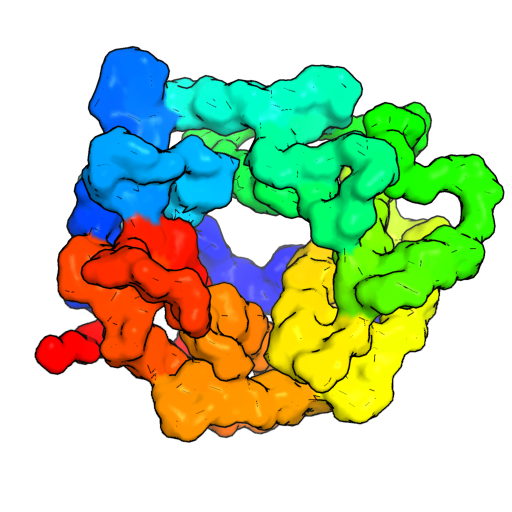RO A 1 319 ? -10.424 -1.773 23.234 1.00 74.00 319 PRO A O 1
ATOM 2530 N N . ALA A 1 320 ? -8.361 -2.194 24.054 1.00 69.38 320 ALA A N 1
ATOM 2531 C CA . ALA A 1 320 ? -7.930 -0.811 24.246 1.00 69.38 320 ALA A CA 1
ATOM 2532 C C . ALA A 1 320 ? -7.795 0.022 22.954 1.00 69.38 320 ALA A C 1
ATOM 2534 O O . ALA A 1 320 ? -7.678 1.238 23.042 1.00 69.38 320 ALA A O 1
ATOM 2535 N N . GLY A 1 321 ? -7.824 -0.590 21.766 1.00 67.81 321 GLY A N 1
ATOM 2536 C CA . GLY A 1 321 ? -7.508 0.099 20.511 1.00 67.81 321 GLY A CA 1
ATOM 2537 C C . GLY A 1 321 ? -6.343 -0.535 19.757 1.00 67.81 321 GLY A C 1
ATOM 2538 O O . GLY A 1 321 ? -5.448 -1.102 20.374 1.00 67.81 321 GLY A O 1
ATOM 2539 N N . GLY A 1 322 ? -6.341 -0.435 18.427 1.00 72.50 322 GLY A N 1
ATOM 2540 C CA . GLY A 1 322 ? -5.252 -0.944 17.587 1.00 72.50 322 GLY A CA 1
ATOM 2541 C C . GLY A 1 322 ? -5.405 -2.407 17.160 1.00 72.50 322 GLY A C 1
ATOM 2542 O O . GLY A 1 322 ? -6.378 -3.083 17.504 1.00 72.50 322 GLY A O 1
ATOM 2543 N N . VAL A 1 323 ? -4.442 -2.884 16.370 1.00 77.25 323 VAL A N 1
ATOM 2544 C CA . VAL A 1 323 ? -4.431 -4.245 15.811 1.00 77.25 323 VAL A CA 1
ATOM 2545 C C . VAL A 1 323 ? -3.019 -4.831 15.880 1.00 77.25 323 VAL A C 1
ATOM 2547 O O . VAL A 1 323 ? -2.054 -4.123 15.589 1.00 77.25 323 VAL A O 1
ATOM 2550 N N . HIS A 1 324 ? -2.905 -6.106 16.248 1.00 74.06 324 HIS A N 1
ATOM 2551 C CA . HIS A 1 324 ? -1.645 -6.845 16.341 1.00 74.06 324 HIS A CA 1
ATOM 2552 C C . HIS A 1 324 ? -1.113 -7.320 14.985 1.00 74.06 324 HIS A C 1
ATOM 2554 O O . HIS A 1 324 ? -1.861 -7.527 14.028 1.00 74.06 324 HIS A O 1
ATOM 2560 N N . TYR A 1 325 ? 0.193 -7.596 14.938 1.00 63.81 325 TYR A N 1
ATOM 2561 C CA . TYR A 1 325 ? 0.744 -8.574 14.003 1.00 63.81 325 TYR A CA 1
ATOM 2562 C C . TYR A 1 325 ? 0.924 -9.886 14.765 1.00 63.81 325 TYR A C 1
ATOM 2564 O O . TYR A 1 325 ? 1.664 -9.922 15.746 1.00 63.81 325 TYR A O 1
ATOM 2572 N N . GLU A 1 326 ? 0.267 -10.961 14.331 1.00 56.91 326 GLU A N 1
ATOM 2573 C CA . GLU A 1 326 ? 0.626 -12.302 14.790 1.00 56.91 326 GLU A CA 1
ATOM 2574 C C . GLU A 1 326 ? 2.075 -12.557 14.324 1.00 56.91 326 GLU A C 1
ATOM 2576 O O . GLU A 1 326 ? 2.333 -12.688 13.129 1.00 56.91 326 GLU A O 1
ATOM 2581 N N . HIS A 1 327 ? 3.055 -12.494 15.235 1.00 46.62 327 HIS A N 1
ATOM 2582 C CA . HIS A 1 327 ? 4.438 -12.879 14.945 1.00 46.62 327 HIS A CA 1
ATOM 2583 C C . HIS A 1 327 ? 4.811 -14.062 15.847 1.00 46.62 327 HIS A C 1
ATOM 2585 O O . HIS A 1 327 ? 4.784 -13.909 17.071 1.00 46.62 327 HIS A O 1
ATOM 2591 N N . PRO A 1 328 ? 5.239 -15.214 15.295 1.00 38.31 328 PRO A N 1
ATOM 2592 C CA . PRO A 1 328 ? 5.615 -16.388 16.088 1.00 38.31 328 PRO A CA 1
ATOM 2593 C C . PRO A 1 328 ? 6.809 -16.167 17.039 1.00 38.31 328 PRO A C 1
ATOM 2595 O O . PRO A 1 328 ? 7.132 -17.041 17.835 1.00 38.31 328 PRO A O 1
ATOM 2598 N N . SER A 1 329 ? 7.485 -15.014 16.962 1.00 37.41 329 SER A N 1
ATOM 2599 C CA . SER A 1 329 ? 8.659 -14.678 17.781 1.00 37.41 329 SER A CA 1
ATOM 2600 C C . SER A 1 329 ? 8.423 -13.555 18.796 1.00 37.41 329 SER A C 1
ATOM 2602 O O . SER A 1 329 ? 9.396 -13.028 19.333 1.00 37.41 329 SER A O 1
ATOM 2604 N N . ALA A 1 330 ? 7.175 -13.152 19.056 1.00 43.34 330 ALA A N 1
ATOM 2605 C CA . ALA A 1 330 ? 6.866 -12.205 20.128 1.00 43.34 330 ALA A CA 1
ATOM 2606 C C . ALA A 1 330 ? 6.970 -12.908 21.496 1.00 43.34 330 ALA A C 1
ATOM 2608 O O . ALA A 1 330 ? 5.989 -13.120 22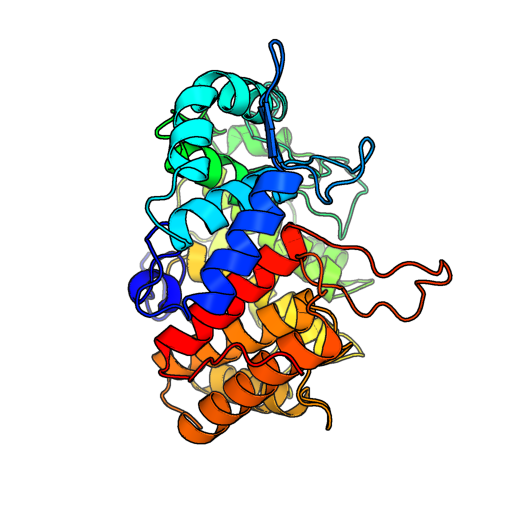.202 1.00 43.34 330 ALA A O 1
ATOM 2609 N N . SER A 1 331 ? 8.190 -13.280 21.882 1.00 33.75 331 SER A N 1
ATOM 2610 C CA . SER A 1 331 ? 8.544 -13.860 23.181 1.00 33.75 331 SER A CA 1
ATOM 2611 C C . SER A 1 331 ? 8.504 -12.837 24.331 1.00 33.75 331 SER A C 1
ATOM 2613 O O . SER A 1 331 ? 9.184 -13.007 25.338 1.00 33.75 331 SER A O 1
ATOM 2615 N N . SER A 1 332 ? 7.719 -11.764 24.205 1.00 39.72 332 SER A N 1
ATOM 2616 C CA . SER A 1 332 ? 7.624 -10.687 25.193 1.00 39.72 332 SER A CA 1
ATOM 2617 C C . SER A 1 332 ? 6.175 -10.250 25.426 1.00 39.72 332 SER A C 1
ATOM 2619 O O . SER A 1 332 ? 5.817 -9.124 25.119 1.00 39.72 332 SER A O 1
ATOM 2621 N N . GLY A 1 333 ? 5.349 -11.158 25.955 1.00 40.12 333 GLY A N 1
ATOM 2622 C CA . GLY A 1 333 ? 4.321 -10.939 26.995 1.00 40.12 333 GLY A CA 1
ATOM 2623 C C . GLY A 1 333 ? 3.285 -9.800 26.928 1.00 40.12 333 GLY A C 1
ATOM 2624 O O . GLY A 1 333 ? 2.467 -9.716 27.841 1.00 40.12 333 GLY A O 1
ATOM 2625 N N . GLN A 1 334 ? 3.270 -8.930 25.924 1.00 44.28 334 GLN A N 1
ATOM 2626 C CA . GLN A 1 334 ? 2.278 -7.870 25.766 1.00 44.28 334 GLN A CA 1
ATOM 2627 C C . GLN A 1 334 ? 1.892 -7.769 24.289 1.00 44.28 334 GLN A C 1
ATOM 2629 O O . GLN A 1 334 ? 2.761 -7.567 23.439 1.00 44.28 334 GLN A O 1
ATOM 2634 N N . PRO A 1 335 ? 0.601 -7.901 23.967 1.00 51.66 335 PRO A N 1
ATOM 2635 C CA . PRO A 1 335 ? 0.118 -7.672 22.620 1.00 51.66 335 PRO A CA 1
ATOM 2636 C C . PRO A 1 335 ? 0.348 -6.195 22.231 1.00 51.66 335 PRO A C 1
ATOM 2638 O O . PRO A 1 335 ? -0.240 -5.295 22.832 1.00 51.66 335 PRO A O 1
ATOM 2641 N N . GLU A 1 336 ? 1.209 -5.909 21.249 1.00 64.44 336 GLU A N 1
ATOM 2642 C CA . GLU A 1 336 ? 1.515 -4.522 20.860 1.00 64.44 336 GLU A CA 1
ATOM 2643 C C . GLU A 1 336 ? 0.330 -3.884 20.113 1.00 64.44 336 GLU A C 1
ATOM 2645 O O . GLU A 1 336 ? -0.116 -4.387 19.081 1.00 64.44 336 GLU A O 1
ATOM 2650 N N . THR A 1 337 ? -0.208 -2.781 20.641 1.00 74.12 337 THR A N 1
ATOM 2651 C CA . THR A 1 337 ? -1.278 -1.987 20.021 1.00 74.12 337 THR A CA 1
ATOM 2652 C C . THR A 1 337 ? -0.684 -1.034 18.986 1.00 74.12 337 THR A C 1
ATOM 2654 O O . THR A 1 337 ? 0.050 -0.121 19.348 1.00 74.12 337 THR A O 1
ATOM 2657 N N . LEU A 1 338 ? -0.979 -1.238 17.695 1.00 86.12 338 LEU A N 1
ATOM 2658 C CA . LEU A 1 338 ? -0.263 -0.544 16.615 1.00 86.12 338 LEU A CA 1
ATOM 2659 C C . LEU A 1 338 ? -1.182 0.324 15.741 1.00 86.12 338 LEU A C 1
ATOM 2661 O O . LEU A 1 338 ? -2.161 -0.159 15.159 1.00 86.12 338 LEU A O 1
ATOM 2665 N N . VAL A 1 339 ? -0.828 1.606 15.590 1.00 91.75 339 VAL A N 1
ATOM 2666 C CA . VAL A 1 339 ? -1.445 2.556 14.642 1.00 91.75 339 VAL A CA 1
ATOM 2667 C C . VAL A 1 339 ? -1.326 2.058 13.204 1.00 91.75 339 VAL A C 1
ATOM 2669 O O . VAL A 1 339 ? -2.292 2.162 12.443 1.00 91.75 339 VAL A O 1
ATOM 2672 N N . THR A 1 340 ? -0.194 1.467 12.811 1.00 90.94 340 THR A N 1
ATOM 2673 C CA . THR A 1 340 ? -0.063 0.884 11.465 1.00 90.94 340 THR A CA 1
ATOM 2674 C C . THR A 1 340 ? -0.978 -0.319 11.265 1.00 90.94 340 THR A C 1
ATOM 2676 O O . THR A 1 340 ? -1.594 -0.433 10.204 1.00 90.94 340 THR A O 1
ATOM 2679 N N . GLY A 1 341 ? -1.137 -1.161 12.293 1.00 92.06 341 GLY A N 1
ATOM 2680 C CA . GLY A 1 341 ? -2.059 -2.296 12.279 1.00 92.06 341 GLY A CA 1
ATOM 2681 C C . GLY A 1 341 ? -3.505 -1.851 12.052 1.00 92.06 341 GLY A C 1
ATOM 2682 O O . GLY A 1 341 ? -4.168 -2.341 11.136 1.00 92.06 341 GLY A O 1
ATOM 2683 N N . LEU A 1 342 ? -3.975 -0.852 12.811 1.00 93.19 342 LEU A N 1
ATOM 2684 C CA . LEU A 1 342 ? -5.306 -0.269 12.599 1.00 93.19 342 LEU A CA 1
ATOM 2685 C C . LEU A 1 342 ? -5.442 0.343 11.200 1.00 93.19 342 LEU A C 1
ATOM 2687 O O . LEU A 1 342 ? -6.469 0.177 10.540 1.00 93.19 342 LEU A O 1
ATOM 2691 N N . GLY A 1 343 ? -4.384 0.992 10.711 1.00 94.19 343 GLY A N 1
ATOM 2692 C CA . GLY A 1 343 ? -4.340 1.501 9.349 1.00 94.19 343 GLY A CA 1
ATOM 2693 C C . GLY A 1 343 ? -4.570 0.395 8.317 1.00 94.19 343 GLY A C 1
ATOM 2694 O O . GLY A 1 343 ? -5.368 0.558 7.392 1.00 94.19 343 GLY A O 1
ATOM 2695 N N . PHE A 1 344 ? -3.895 -0.739 8.443 1.00 93.81 344 PHE A N 1
ATOM 2696 C CA . PHE A 1 344 ? -4.068 -1.860 7.519 1.00 93.81 344 PHE A CA 1
ATOM 2697 C C . PHE A 1 344 ? -5.451 -2.505 7.629 1.00 93.81 344 PHE A C 1
ATOM 2699 O O . PHE A 1 344 ? -6.029 -2.878 6.606 1.00 93.81 344 PHE A O 1
ATOM 2706 N N . MET A 1 345 ? -6.027 -2.572 8.829 1.00 94.62 345 MET A N 1
ATOM 2707 C CA . MET A 1 345 ? -7.410 -3.011 9.012 1.00 94.62 345 MET A CA 1
ATOM 2708 C C . MET A 1 345 ? -8.394 -2.075 8.297 1.00 94.62 345 MET A C 1
ATOM 2710 O O . MET A 1 345 ? -9.250 -2.547 7.551 1.00 94.62 345 MET A O 1
ATOM 2714 N N . MET A 1 346 ? -8.242 -0.754 8.443 1.00 95.19 346 MET A N 1
ATOM 2715 C CA . MET A 1 346 ? -9.089 0.219 7.743 1.00 95.19 346 MET A CA 1
ATOM 2716 C C . MET A 1 346 ? -8.993 0.098 6.215 1.00 95.19 346 MET A C 1
ATOM 2718 O O . MET A 1 346 ? -10.015 0.163 5.532 1.00 95.19 346 MET A O 1
ATOM 2722 N N . GLU A 1 347 ? -7.799 -0.151 5.668 1.00 95.19 347 GLU A N 1
ATOM 2723 C CA . GLU A 1 347 ? -7.651 -0.440 4.234 1.00 95.19 347 GLU A CA 1
ATOM 2724 C C . GLU A 1 347 ? -8.340 -1.733 3.830 1.00 95.19 347 GLU A C 1
ATOM 2726 O O . GLU A 1 347 ? -9.010 -1.768 2.806 1.00 95.19 347 GLU A O 1
ATOM 2731 N N . SER A 1 348 ? -8.218 -2.778 4.643 1.00 97.00 348 SER A N 1
ATOM 2732 C CA . SER A 1 348 ? -8.865 -4.063 4.382 1.00 97.00 348 SER A CA 1
ATOM 2733 C C . SER A 1 348 ? -10.387 -3.903 4.299 1.00 97.00 348 SER A C 1
ATOM 2735 O O . SER A 1 348 ? -11.012 -4.405 3.364 1.00 97.00 348 SER A O 1
ATOM 2737 N N . ILE A 1 349 ? -10.978 -3.119 5.211 1.00 96.81 349 ILE A N 1
ATOM 2738 C CA . ILE A 1 349 ? -12.405 -2.764 5.170 1.00 96.81 349 ILE A CA 1
ATOM 2739 C C . ILE A 1 349 ? -12.724 -1.972 3.893 1.00 96.81 349 ILE A C 1
ATOM 2741 O O . ILE A 1 349 ? -13.703 -2.276 3.210 1.00 96.81 349 ILE A O 1
ATOM 2745 N N . ARG A 1 350 ? -11.902 -0.973 3.539 1.00 97.06 350 ARG A N 1
ATOM 2746 C CA . ARG A 1 350 ? -12.074 -0.170 2.315 1.00 97.06 350 ARG A CA 1
ATOM 2747 C C . ARG A 1 350 ? -12.067 -1.039 1.054 1.00 97.06 350 ARG A C 1
ATOM 2749 O O . ARG A 1 350 ? -12.947 -0.898 0.206 1.00 97.06 350 ARG A O 1
ATOM 2756 N N . PHE A 1 351 ? -11.105 -1.949 0.936 1.00 97.44 351 PHE A N 1
ATOM 2757 C CA . PHE A 1 351 ? -10.989 -2.871 -0.193 1.00 97.44 351 PHE A CA 1
ATOM 2758 C C . PHE A 1 351 ? -12.188 -3.817 -0.277 1.00 97.44 351 PHE A C 1
ATOM 2760 O O . PHE A 1 351 ? -12.786 -3.941 -1.344 1.00 97.44 351 PHE A O 1
ATOM 2767 N N . GLY A 1 352 ? -12.599 -4.414 0.847 1.00 97.00 352 GLY A N 1
ATOM 2768 C CA . GLY A 1 352 ? -13.790 -5.261 0.900 1.00 97.00 352 GLY A CA 1
ATOM 2769 C C . GLY A 1 352 ? -15.058 -4.520 0.466 1.00 97.00 352 GLY A C 1
ATOM 2770 O O . GLY A 1 352 ? -15.836 -5.034 -0.341 1.00 97.00 352 GLY A O 1
ATOM 2771 N N . LYS A 1 353 ? -15.232 -3.269 0.908 1.00 95.56 353 LYS A N 1
ATOM 2772 C CA . LYS A 1 353 ? -16.374 -2.429 0.514 1.00 95.56 353 LYS A CA 1
ATOM 2773 C C . LYS A 1 353 ? -16.472 -2.208 -0.993 1.00 95.56 353 LYS A C 1
ATOM 2775 O O . LYS A 1 353 ? -17.580 -2.225 -1.522 1.00 95.56 353 LYS A O 1
ATOM 2780 N N . CYS A 1 354 ? -15.346 -2.075 -1.696 1.00 95.44 354 CYS A N 1
ATOM 2781 C CA . CYS A 1 354 ? -15.336 -1.881 -3.152 1.00 95.44 354 CYS A CA 1
ATOM 2782 C C . CYS A 1 354 ? -15.989 -3.038 -3.924 1.00 95.44 354 CYS A C 1
ATOM 2784 O O . CYS A 1 354 ? -16.469 -2.838 -5.037 1.00 95.44 354 CYS A O 1
ATOM 2786 N N . ILE A 1 355 ? -16.019 -4.240 -3.343 1.00 96.19 355 ILE A N 1
ATOM 2787 C CA . ILE A 1 355 ? -16.634 -5.428 -3.950 1.00 96.19 355 ILE A CA 1
ATOM 2788 C C . ILE A 1 355 ? -17.925 -5.863 -3.239 1.00 96.19 355 ILE A C 1
ATOM 2790 O O . ILE A 1 355 ? -18.489 -6.911 -3.562 1.00 96.19 355 ILE A O 1
ATOM 2794 N N . GLY A 1 356 ? -18.411 -5.052 -2.295 1.00 94.81 356 GLY A N 1
ATOM 2795 C CA . GLY A 1 356 ? -19.630 -5.306 -1.532 1.00 94.81 356 GLY A CA 1
ATOM 2796 C C . GLY A 1 356 ? -19.481 -6.341 -0.416 1.00 94.81 356 GLY A C 1
ATOM 2797 O O . GLY A 1 356 ? -20.483 -6.956 -0.055 1.00 94.81 356 GLY A O 1
ATOM 2798 N N . ALA A 1 357 ? -18.269 -6.570 0.103 1.00 95.75 357 ALA A N 1
ATOM 2799 C CA . ALA A 1 357 ? -18.070 -7.365 1.314 1.00 95.75 357 ALA A CA 1
ATOM 2800 C C . ALA A 1 357 ? -18.636 -6.624 2.531 1.00 95.75 357 ALA A C 1
ATOM 2802 O O . ALA A 1 357 ? -18.404 -5.424 2.710 1.00 95.75 357 ALA A O 1
ATOM 2803 N N . SER A 1 358 ? -19.384 -7.345 3.360 1.00 90.94 358 SER A N 1
ATOM 2804 C CA . SER A 1 358 ? -19.910 -6.820 4.612 1.00 90.94 358 SER A CA 1
ATOM 2805 C C . SER A 1 358 ? -18.830 -6.773 5.697 1.00 90.94 358 SER A C 1
ATOM 2807 O O . SER A 1 358 ? -17.914 -7.591 5.750 1.00 90.94 358 SER A O 1
ATOM 2809 N N . PHE A 1 359 ? -18.935 -5.780 6.575 1.00 92.19 359 PHE A N 1
ATOM 2810 C CA . PHE A 1 359 ? -18.118 -5.670 7.776 1.00 92.19 359 PHE A CA 1
ATOM 2811 C C . PHE A 1 359 ? -19.034 -5.290 8.931 1.00 92.19 359 PHE A C 1
ATOM 2813 O O . PHE A 1 359 ? -19.785 -4.319 8.839 1.00 92.19 359 PHE A O 1
ATOM 2820 N N . THR A 1 360 ? -18.973 -6.052 10.015 1.00 86.88 360 THR A N 1
ATOM 2821 C CA . THR A 1 360 ? -19.656 -5.714 11.260 1.00 86.88 360 THR A CA 1
ATOM 2822 C C . THR A 1 360 ? -18.663 -5.850 12.389 1.00 86.88 360 THR A C 1
ATOM 2824 O O . THR A 1 360 ? -18.004 -6.879 12.525 1.00 86.88 360 THR A O 1
ATOM 2827 N N . PHE A 1 361 ? -18.567 -4.814 13.211 1.00 88.62 361 PHE A N 1
ATOM 2828 C CA . PHE A 1 361 ? -17.677 -4.829 14.354 1.00 88.62 361 PHE A CA 1
ATOM 2829 C C . PHE A 1 361 ? -18.409 -5.430 15.550 1.00 88.62 361 PHE A C 1
ATOM 2831 O O . PHE A 1 361 ? -19.066 -4.736 16.320 1.00 88.62 361 PHE A O 1
ATOM 2838 N N . LYS A 1 362 ? -18.334 -6.756 15.672 1.00 79.19 362 LYS A N 1
ATOM 2839 C CA . LYS A 1 362 ? -18.822 -7.478 16.848 1.00 79.19 362 LYS A CA 1
ATOM 2840 C C . LYS A 1 362 ? -17.625 -7.868 17.694 1.00 79.19 362 LYS A C 1
ATOM 2842 O O . LYS A 1 362 ? -16.796 -8.655 17.254 1.00 79.19 362 LYS A O 1
ATOM 2847 N N . ARG A 1 363 ? -17.538 -7.301 18.894 1.00 64.75 363 ARG A N 1
ATOM 2848 C CA . ARG A 1 363 ? -16.642 -7.806 19.931 1.00 64.75 363 ARG A CA 1
ATOM 2849 C C . ARG A 1 363 ? -17.422 -8.697 20.877 1.00 64.75 363 ARG A C 1
ATOM 2851 O O . ARG A 1 363 ? -18.544 -8.346 21.239 1.00 64.75 363 ARG A O 1
ATOM 2858 N N . HIS A 1 364 ? -16.820 -9.832 21.208 1.00 53.88 364 HIS A N 1
ATOM 2859 C CA . HIS A 1 364 ? -17.272 -10.713 22.274 1.00 53.88 364 HIS A CA 1
ATOM 2860 C C . HIS A 1 364 ? -16.858 -10.169 23.637 1.00 53.88 364 HIS A C 1
ATOM 2862 O O . HIS A 1 364 ? -15.767 -9.552 23.713 1.00 53.88 364 HIS A O 1
#

Secondary structure (DSSP, 8-state):
----SPB--TT-HHHHHS-TTS--TT--HHHHHHHHHHHHHHEEE-SS-EEE-SSSSTT----HHHHHHHHHHHHHH-S-HHHHHHHHTHHHHHHHHHHTEETTTTEE-SS----TT-TTS-SSSIIIIIHHHHHHHTT-PPPP---SGGGGGG-TTSPPTT--HHHHHHHHTSS-HHHHHHHHHHHHHHHHHHH--S--HHHHHHHHHHHTTB-TTT--BS--SSHHHHHHHIIIIIIIIIIIHHTB---HHHHHHHHHHHHTTB-TTS-BTT--HHHHHHHHHHHHHHHHHH-TTHHHHHHHHHHHHHHIIIIIB-TTS-B----TT--SSS---BHHHHHHHHHHHHHHHHTT--------

pLDDT: mean 89.59, std 10.69, range [33.75, 98.69]